Protein AF-X0Z9H0-F1 (afdb_monomer)

Mean predicted aligned error: 7.21 Å

Foldseek 3Di:
DLVCLQPPLVVLCVLQHDLVVLCVLLVNDPPADSSVSSLVLVLLLPLLLVLQQQLLLQLLLLLLCLQQVCVLVVVLVVVVPDPDDLVCVVVVSLCVSLVVSLVVSVVVSVVSLVVSCVVCCVVCVNDRPDPPDLLVVLSNVFQSSLSSSLLSLVLLVLSLVDNHSVRSSVVSVCSCVVSVVVSVCSVSHVSCSTNVNSVVNSVVSNVVSVVSVVCCVPPPVSSVSRPPD

Nearest PDB structures (foldseek):
  6xjh-assembly1_A  TM=4.529E-01  e=1.555E+00  Staphylococcus aureus
  7jh5-assembly2_B  TM=2.279E-01  e=2.668E+00  synthetic construct
  7xgg-assembly2_D  TM=2.513E-01  e=5.993E+00  synthetic construct

pLDDT: mean 82.91, std 11.35, range [40.56, 96.62]

Radius of gyration: 20.91 Å; Cα contacts (8 Å, |Δi|>4): 242; chains: 1; bounding box: 58×29×58 Å

Structure (mmCIF, N/CA/C/O backbone):
data_AF-X0Z9H0-F1
#
_entry.id   AF-X0Z9H0-F1
#
loop_
_atom_site.group_PDB
_atom_site.id
_atom_site.type_symbol
_atom_site.label_atom_id
_atom_site.label_alt_id
_atom_site.label_comp_id
_atom_site.label_asym_id
_atom_site.label_entity_id
_atom_site.label_seq_id
_atom_site.pdbx_PDB_ins_code
_atom_site.Cartn_x
_atom_site.Cartn_y
_atom_site.Cartn_z
_atom_site.occupancy
_atom_site.B_iso_or_equiv
_atom_site.auth_seq_id
_atom_site.auth_comp_id
_atom_site.auth_asym_id
_atom_site.auth_atom_id
_atom_site.pdbx_PDB_model_num
ATOM 1 N N . MET A 1 1 ? 19.466 8.296 -9.137 1.00 63.66 1 MET A N 1
ATOM 2 C CA . MET A 1 1 ? 18.723 7.207 -9.801 1.00 63.66 1 MET A CA 1
ATOM 3 C C . MET A 1 1 ? 18.187 7.632 -11.167 1.00 63.66 1 MET A C 1
ATOM 5 O O . MET A 1 1 ? 18.649 7.091 -12.154 1.00 63.66 1 MET A O 1
ATOM 9 N N . VAL A 1 2 ? 17.318 8.647 -11.276 1.00 63.34 2 VAL A N 1
ATOM 10 C CA . VAL A 1 2 ? 16.884 9.149 -12.604 1.00 63.34 2 VAL A CA 1
ATOM 11 C C . VAL A 1 2 ? 18.036 9.814 -13.373 1.00 63.34 2 VAL A C 1
ATOM 13 O O . VAL A 1 2 ? 18.219 9.551 -14.552 1.00 63.34 2 VAL A O 1
ATOM 16 N N . TYR A 1 3 ? 18.884 10.596 -12.695 1.00 67.75 3 TYR A N 1
ATOM 17 C CA . TYR A 1 3 ? 20.081 11.192 -13.307 1.00 67.75 3 TYR A CA 1
ATOM 18 C C . TYR A 1 3 ? 21.059 10.138 -13.862 1.00 67.75 3 TYR A C 1
ATOM 20 O O . TYR A 1 3 ? 21.500 10.241 -15.000 1.00 67.75 3 TYR A O 1
ATOM 28 N N . SER A 1 4 ? 21.338 9.084 -13.086 1.00 65.94 4 SER A N 1
ATOM 29 C CA . SER A 1 4 ? 22.192 7.966 -13.511 1.00 65.94 4 SER A CA 1
ATOM 30 C C . SER A 1 4 ? 21.566 7.154 -14.648 1.00 65.94 4 SER A C 1
ATOM 32 O O . SER A 1 4 ? 22.276 6.740 -15.552 1.00 65.94 4 SER A O 1
ATOM 34 N N . ALA A 1 5 ? 20.239 6.984 -14.650 1.00 69.88 5 ALA A N 1
ATOM 35 C CA . ALA A 1 5 ? 19.514 6.327 -15.737 1.00 69.88 5 ALA A CA 1
ATOM 36 C C . ALA A 1 5 ? 19.579 7.105 -17.066 1.00 69.88 5 ALA A C 1
ATOM 38 O O . ALA A 1 5 ? 19.467 6.503 -18.129 1.00 69.88 5 ALA A O 1
ATOM 39 N N . ILE A 1 6 ? 19.752 8.430 -17.014 1.00 69.88 6 ILE A N 1
ATOM 40 C CA . ILE A 1 6 ? 19.857 9.283 -18.204 1.00 69.88 6 ILE A CA 1
ATOM 41 C C . ILE A 1 6 ? 21.304 9.364 -18.709 1.00 69.88 6 ILE A C 1
ATOM 43 O O . ILE A 1 6 ? 21.517 9.301 -19.917 1.00 69.88 6 ILE A O 1
ATOM 47 N N . TYR A 1 7 ? 22.279 9.517 -17.806 1.00 74.38 7 TYR A N 1
ATOM 48 C CA . TYR A 1 7 ? 23.678 9.757 -18.174 1.00 74.38 7 TYR A CA 1
ATOM 49 C C . TYR A 1 7 ? 24.429 8.461 -18.531 1.00 74.38 7 TYR A C 1
ATOM 51 O O . TYR A 1 7 ? 25.069 8.417 -19.576 1.00 74.38 7 TYR A O 1
ATOM 59 N N . ASP A 1 8 ? 24.257 7.389 -17.743 1.00 82.62 8 ASP A N 1
ATOM 60 C CA . ASP A 1 8 ? 24.909 6.082 -17.949 1.00 82.62 8 ASP A CA 1
ATOM 61 C C . ASP A 1 8 ? 23.889 4.924 -17.870 1.00 82.62 8 ASP A C 1
ATOM 63 O O . ASP A 1 8 ? 23.878 4.123 -16.928 1.00 82.62 8 ASP A O 1
ATOM 67 N N . PRO A 1 9 ? 22.993 4.793 -18.866 1.00 79.12 9 PRO A N 1
ATOM 68 C CA . PRO A 1 9 ? 21.867 3.862 -18.803 1.00 79.12 9 PRO A CA 1
ATOM 69 C C . PRO A 1 9 ? 22.274 2.389 -18.737 1.00 79.12 9 PRO A C 1
ATOM 71 O O . PRO A 1 9 ? 21.608 1.599 -18.074 1.00 79.12 9 PRO A O 1
ATOM 74 N N . ASN A 1 10 ? 23.359 1.997 -19.410 1.00 83.12 10 ASN A N 1
ATOM 75 C CA . ASN A 1 10 ? 23.805 0.603 -19.410 1.00 83.12 10 ASN A CA 1
ATOM 76 C C . ASN A 1 10 ? 24.403 0.201 -18.054 1.00 83.12 10 ASN A C 1
ATOM 78 O O . ASN A 1 10 ? 24.130 -0.899 -17.582 1.00 83.12 10 ASN A O 1
ATOM 82 N N . GLU A 1 11 ? 25.163 1.092 -17.411 1.00 83.56 11 GLU A N 1
ATOM 83 C CA . GLU A 1 11 ? 25.704 0.860 -16.066 1.00 83.56 11 GLU A CA 1
ATOM 84 C C . GLU A 1 11 ? 24.579 0.836 -15.025 1.00 83.56 11 GLU A C 1
ATOM 86 O O . GLU A 1 11 ? 24.542 -0.036 -14.156 1.00 83.56 11 GLU A O 1
ATOM 91 N N . PHE A 1 12 ? 23.593 1.727 -15.172 1.00 83.38 12 PHE A N 1
ATOM 92 C CA . PHE A 1 12 ? 22.395 1.716 -14.342 1.00 83.38 12 PHE A CA 1
ATOM 93 C C . PHE A 1 12 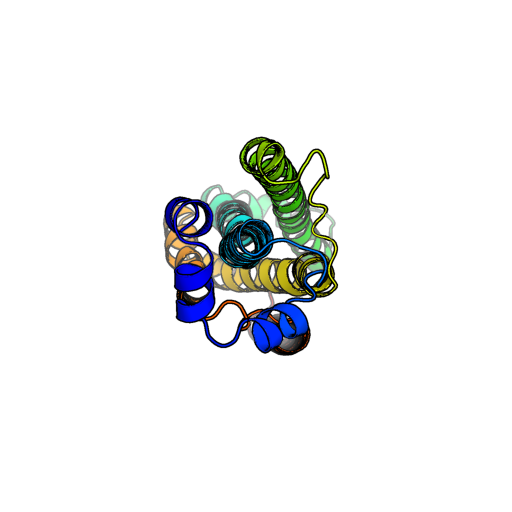? 21.631 0.392 -14.445 1.00 83.38 12 PHE A C 1
ATOM 95 O O . PHE A 1 12 ? 21.298 -0.194 -13.419 1.00 83.38 12 PHE A O 1
ATOM 102 N N . ILE A 1 13 ? 21.371 -0.108 -15.657 1.00 82.00 13 ILE A N 1
ATOM 103 C CA . ILE A 1 13 ? 20.681 -1.394 -15.851 1.00 82.00 13 ILE A CA 1
ATOM 104 C C . ILE A 1 13 ? 21.513 -2.544 -15.269 1.00 82.00 13 ILE A C 1
ATOM 106 O O . ILE A 1 13 ? 20.974 -3.355 -14.520 1.00 82.00 13 ILE A O 1
ATOM 110 N N . ALA A 1 14 ? 22.823 -2.567 -15.538 1.00 84.00 14 ALA A N 1
ATOM 111 C CA . ALA A 1 14 ? 23.731 -3.597 -15.033 1.00 84.00 14 ALA A CA 1
ATOM 112 C C . ALA A 1 14 ? 23.774 -3.660 -13.497 1.00 84.00 14 ALA A C 1
ATOM 114 O O . ALA A 1 14 ? 24.002 -4.729 -12.936 1.00 84.00 14 ALA A O 1
ATOM 115 N N . SER A 1 15 ? 23.504 -2.546 -12.806 1.00 84.81 15 SER A N 1
ATOM 116 C CA . SER A 1 15 ? 23.427 -2.524 -11.339 1.00 84.81 15 SER A CA 1
ATOM 117 C C . SER A 1 15 ? 22.273 -3.359 -10.763 1.00 84.81 15 SER A C 1
ATOM 119 O O . SER A 1 15 ? 22.337 -3.752 -9.599 1.00 84.81 15 SER A O 1
ATOM 121 N N . PHE A 1 16 ? 21.248 -3.667 -11.567 1.00 82.19 16 PHE A N 1
ATOM 122 C CA . PHE A 1 16 ? 20.093 -4.477 -11.162 1.00 82.19 16 PHE A CA 1
ATOM 123 C C . PHE A 1 16 ? 20.125 -5.913 -11.689 1.00 82.19 16 PHE A C 1
ATOM 125 O O . PHE A 1 16 ? 19.335 -6.732 -11.226 1.00 82.19 16 PHE A O 1
ATOM 132 N N . GLY A 1 17 ? 21.010 -6.227 -12.636 1.00 83.44 17 GLY A N 1
ATOM 133 C CA . GLY A 1 17 ? 21.119 -7.553 -13.238 1.00 83.44 17 GLY A CA 1
ATOM 134 C C . GLY A 1 17 ? 21.193 -7.511 -14.760 1.00 83.44 17 GLY A C 1
ATOM 135 O O . GLY A 1 17 ? 21.595 -6.509 -15.355 1.00 83.44 17 GLY A O 1
ATOM 136 N N . ASP A 1 18 ? 20.823 -8.627 -15.387 1.00 84.88 18 ASP A N 1
ATOM 137 C CA . ASP A 1 18 ? 20.853 -8.747 -16.840 1.00 84.88 18 ASP A CA 1
ATOM 138 C C . ASP A 1 18 ? 19.706 -7.971 -17.504 1.00 84.88 18 ASP A C 1
ATOM 140 O O . ASP A 1 18 ? 18.554 -7.987 -17.057 1.00 84.88 18 ASP A O 1
ATOM 144 N N . LYS A 1 19 ? 20.020 -7.288 -18.608 1.00 81.69 19 LYS A N 1
ATOM 145 C CA . LYS A 1 19 ? 19.074 -6.413 -19.310 1.00 81.69 19 LYS A CA 1
ATOM 146 C C . LYS A 1 19 ? 17.884 -7.204 -19.846 1.00 81.69 19 LYS A C 1
ATOM 148 O O . LYS A 1 19 ? 16.751 -6.743 -19.712 1.00 81.69 19 LYS A O 1
ATOM 153 N N . ASP A 1 20 ? 18.124 -8.369 -20.440 1.00 81.12 20 ASP A N 1
ATOM 154 C CA . ASP A 1 20 ? 17.067 -9.163 -21.070 1.00 81.12 20 ASP A CA 1
ATOM 155 C C . ASP A 1 20 ? 16.122 -9.776 -20.026 1.00 81.12 20 ASP A C 1
ATOM 157 O O . ASP A 1 20 ? 14.898 -9.792 -20.213 1.00 81.12 20 ASP A O 1
ATOM 161 N N . GLU A 1 21 ? 16.664 -10.187 -18.877 1.00 82.50 21 GLU A N 1
ATOM 162 C CA . GLU A 1 21 ? 15.875 -10.646 -17.732 1.00 82.50 21 GLU A CA 1
ATOM 163 C C . GLU A 1 21 ? 14.989 -9.521 -17.172 1.00 82.50 21 GLU A C 1
ATOM 165 O O . GLU A 1 21 ? 13.782 -9.709 -16.993 1.00 82.50 21 GLU A O 1
ATOM 170 N N . LEU A 1 22 ? 15.535 -8.319 -16.974 1.00 81.56 22 LEU A N 1
ATOM 171 C CA . LEU A 1 22 ? 14.780 -7.161 -16.477 1.00 81.56 22 LEU A CA 1
ATOM 172 C C . LEU A 1 22 ? 13.691 -6.711 -17.454 1.00 81.56 22 LEU A C 1
ATOM 174 O O . LEU A 1 22 ? 12.568 -6.425 -17.043 1.00 81.56 22 LEU A O 1
ATOM 178 N N . VAL A 1 23 ? 13.992 -6.684 -18.752 1.00 82.06 23 VAL A N 1
ATOM 179 C CA . VAL A 1 23 ? 13.022 -6.314 -19.793 1.00 82.06 23 VAL A CA 1
ATOM 180 C C . VAL A 1 23 ? 11.869 -7.318 -19.848 1.00 82.06 23 VAL A C 1
ATOM 182 O O . VAL A 1 23 ? 10.718 -6.911 -19.995 1.00 82.06 23 VAL A O 1
ATOM 185 N N . SER A 1 24 ? 12.152 -8.615 -19.689 1.00 81.38 24 SER A N 1
ATOM 186 C CA . SER A 1 24 ? 11.114 -9.655 -19.681 1.00 81.38 24 SER A CA 1
ATOM 187 C C . SER A 1 24 ? 10.265 -9.658 -18.405 1.00 81.38 24 SER A C 1
ATOM 189 O O . SER A 1 24 ? 9.044 -9.754 -18.483 1.00 81.38 24 SER A O 1
ATOM 191 N N . SER A 1 25 ? 10.890 -9.519 -17.234 1.00 78.31 25 SER A N 1
ATOM 192 C CA . SER A 1 25 ? 10.214 -9.585 -15.932 1.00 78.31 25 SER A CA 1
ATOM 193 C C . SER A 1 25 ? 9.387 -8.341 -15.615 1.00 78.31 25 SER A C 1
ATOM 195 O O . SER A 1 25 ? 8.345 -8.442 -14.969 1.00 78.31 25 SER A O 1
ATOM 197 N N . LEU A 1 26 ? 9.827 -7.173 -16.087 1.00 78.94 26 LEU A N 1
ATOM 198 C CA . LEU A 1 26 ? 9.127 -5.904 -15.909 1.00 78.94 26 LEU A CA 1
ATOM 199 C C . LEU A 1 26 ? 8.1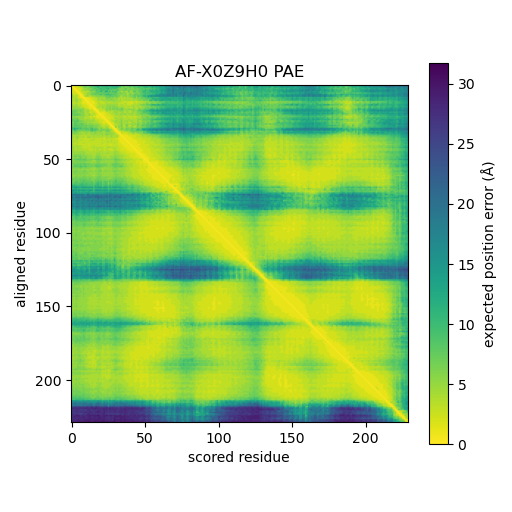99 -5.568 -17.081 1.00 78.94 26 LEU A C 1
ATOM 201 O O . LEU A 1 26 ? 7.699 -4.447 -17.117 1.00 78.94 26 LEU 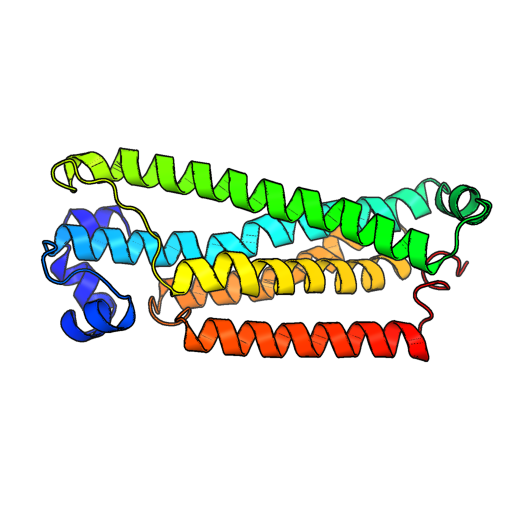A O 1
ATOM 205 N N . ASP A 1 27 ? 7.970 -6.488 -18.023 1.00 77.50 27 ASP A N 1
ATOM 206 C CA . ASP A 1 27 ? 7.084 -6.289 -19.182 1.00 77.50 27 ASP A CA 1
ATOM 207 C C . ASP A 1 27 ? 7.411 -4.993 -19.959 1.00 77.50 27 ASP A C 1
ATOM 209 O O . ASP A 1 27 ? 6.551 -4.159 -20.251 1.00 77.50 27 ASP A O 1
ATOM 213 N N . ILE A 1 28 ? 8.705 -4.762 -20.214 1.00 78.12 28 ILE A N 1
ATOM 214 C CA . ILE A 1 28 ? 9.187 -3.572 -20.927 1.00 78.12 28 ILE A CA 1
ATOM 215 C C . ILE A 1 28 ? 9.255 -3.894 -22.429 1.00 78.12 28 ILE A C 1
ATOM 217 O O . ILE A 1 28 ? 9.818 -4.921 -22.816 1.00 78.12 28 ILE A O 1
ATOM 221 N N . PRO A 1 29 ? 8.743 -3.024 -23.320 1.00 74.56 29 PRO A N 1
ATOM 222 C CA . PRO A 1 29 ? 8.879 -3.224 -24.758 1.00 74.56 29 PRO A CA 1
ATOM 223 C C . PRO A 1 29 ? 10.349 -3.318 -25.195 1.00 74.56 29 PRO A C 1
ATOM 225 O O . PRO A 1 29 ? 11.141 -2.401 -24.979 1.00 74.56 29 PRO A O 1
ATOM 228 N N . ARG A 1 30 ? 10.707 -4.411 -25.882 1.00 71.69 30 ARG A N 1
ATOM 229 C CA . ARG A 1 30 ? 12.084 -4.679 -26.353 1.00 71.69 30 ARG A CA 1
ATOM 230 C C . ARG A 1 30 ? 12.610 -3.662 -27.369 1.00 71.69 30 ARG A C 1
ATOM 232 O O . ARG A 1 30 ? 13.814 -3.560 -27.562 1.00 71.69 30 ARG A O 1
ATOM 239 N N . ASN A 1 31 ? 11.714 -2.905 -28.000 1.00 74.19 31 ASN A N 1
ATOM 240 C CA . ASN A 1 31 ? 12.059 -1.895 -29.000 1.00 74.19 31 ASN A CA 1
ATOM 241 C C . ASN A 1 31 ? 12.612 -0.598 -28.382 1.00 74.19 31 ASN A C 1
ATOM 243 O O . ASN A 1 31 ? 12.956 0.326 -29.114 1.00 74.19 31 ASN A O 1
ATOM 247 N N . TYR A 1 32 ? 12.666 -0.492 -27.051 1.00 75.25 32 TYR A N 1
ATOM 248 C CA . TYR A 1 32 ? 13.148 0.703 -26.368 1.00 75.25 32 TYR A CA 1
ATOM 249 C C . TYR A 1 32 ? 14.677 0.784 -26.349 1.00 75.25 32 TYR A C 1
ATOM 251 O O . TYR A 1 32 ? 15.382 -0.200 -26.119 1.00 75.25 32 TYR A O 1
ATOM 259 N N . ASN A 1 33 ? 15.197 1.999 -26.543 1.00 79.69 33 ASN A N 1
ATOM 260 C CA . ASN A 1 33 ? 16.615 2.292 -26.353 1.00 79.69 33 ASN A CA 1
ATOM 261 C C . ASN A 1 33 ? 17.018 2.056 -24.880 1.00 79.69 33 ASN A C 1
ATOM 263 O O . ASN A 1 33 ? 16.185 2.149 -23.977 1.00 79.69 33 ASN A O 1
ATOM 267 N N . SER A 1 34 ? 18.296 1.786 -24.602 1.00 79.31 34 SER A N 1
ATOM 268 C CA . SER A 1 34 ? 18.796 1.555 -23.238 1.00 79.31 34 SER A CA 1
ATOM 269 C C . SER A 1 34 ? 18.447 2.696 -22.274 1.00 79.31 34 SER A C 1
ATOM 271 O O . SER A 1 34 ? 18.070 2.424 -21.138 1.00 79.31 34 SER A O 1
ATOM 273 N N . THR A 1 35 ? 18.489 3.957 -22.718 1.00 78.56 35 THR A N 1
ATOM 274 C CA . THR A 1 35 ? 18.067 5.115 -21.905 1.00 78.56 35 THR A CA 1
ATOM 275 C C . THR A 1 35 ? 16.602 5.028 -21.496 1.00 78.56 35 THR A C 1
ATOM 277 O O . THR A 1 35 ? 16.254 5.281 -20.346 1.00 78.56 35 THR A O 1
ATOM 280 N N . LEU A 1 36 ? 15.736 4.606 -22.414 1.00 78.25 36 LEU A N 1
ATOM 281 C CA . LEU A 1 36 ? 14.312 4.451 -22.148 1.00 78.25 36 LEU A CA 1
ATOM 282 C C . LEU A 1 36 ? 14.025 3.310 -21.187 1.00 78.25 36 LEU A C 1
ATOM 284 O O . LEU A 1 36 ? 13.233 3.475 -20.264 1.00 78.25 36 LEU A O 1
ATOM 288 N N . ILE A 1 37 ? 14.711 2.183 -21.357 1.00 81.38 37 ILE A N 1
ATOM 289 C CA . ILE A 1 37 ? 14.612 1.049 -20.437 1.00 81.38 37 ILE A CA 1
ATOM 290 C C . ILE A 1 37 ? 15.038 1.481 -19.028 1.00 81.38 37 ILE A C 1
ATOM 292 O O . ILE A 1 37 ? 14.311 1.235 -18.070 1.00 81.38 37 ILE A O 1
ATOM 296 N N . ALA A 1 38 ? 16.158 2.195 -18.898 1.00 82.56 38 ALA A N 1
ATOM 297 C CA . ALA A 1 38 ? 16.643 2.701 -17.616 1.00 82.56 38 ALA A CA 1
ATOM 298 C C . ALA A 1 38 ? 15.646 3.671 -16.949 1.00 82.56 38 ALA A C 1
ATOM 300 O O . ALA A 1 38 ? 15.374 3.555 -15.752 1.00 82.56 38 ALA A O 1
ATOM 301 N N . VAL A 1 39 ? 15.052 4.592 -17.717 1.00 81.00 39 VAL A N 1
ATOM 302 C CA . VAL A 1 39 ? 14.030 5.531 -17.219 1.00 81.00 39 VAL A CA 1
ATOM 303 C C . VAL A 1 39 ? 12.754 4.801 -16.794 1.00 81.00 39 VAL A C 1
ATOM 305 O O . VAL A 1 39 ? 12.215 5.113 -15.734 1.00 81.00 39 VAL A O 1
ATOM 308 N N . VAL A 1 40 ? 12.292 3.807 -17.561 1.00 81.62 40 VAL A N 1
ATOM 309 C CA . VAL A 1 40 ? 11.129 2.973 -17.203 1.00 81.62 40 VAL A CA 1
ATOM 310 C C . VAL A 1 40 ? 11.397 2.212 -15.907 1.00 81.62 40 VAL A C 1
ATOM 312 O O . VAL A 1 40 ? 10.554 2.235 -15.015 1.00 81.62 40 VAL A O 1
ATOM 315 N N . ILE A 1 41 ? 12.564 1.576 -15.768 1.00 84.81 41 ILE A N 1
ATOM 316 C CA . ILE A 1 41 ? 12.943 0.846 -14.547 1.00 84.81 41 ILE A CA 1
ATOM 317 C C . ILE A 1 41 ? 12.948 1.794 -13.349 1.00 84.81 41 ILE A C 1
ATOM 319 O O . ILE A 1 41 ? 12.312 1.501 -12.339 1.00 84.81 41 ILE A O 1
ATOM 323 N N . ALA A 1 42 ? 13.594 2.958 -13.469 1.00 83.88 42 ALA A N 1
ATOM 324 C CA . ALA A 1 42 ? 13.601 3.957 -12.406 1.00 83.88 42 ALA A CA 1
ATOM 325 C C . ALA A 1 42 ? 12.172 4.403 -12.050 1.00 83.88 42 ALA A C 1
ATOM 327 O O . ALA A 1 42 ? 11.809 4.423 -10.877 1.00 83.88 42 ALA A O 1
ATOM 328 N N . ALA A 1 43 ? 11.337 4.702 -13.048 1.00 81.62 43 ALA A N 1
ATOM 329 C CA . ALA A 1 43 ? 9.944 5.080 -12.837 1.00 81.62 43 ALA A CA 1
ATOM 330 C C . ALA A 1 43 ? 9.160 3.979 -12.109 1.00 81.62 43 ALA A C 1
ATOM 332 O O . ALA A 1 43 ? 8.470 4.276 -11.140 1.00 81.62 43 ALA A O 1
ATOM 333 N N . LYS A 1 44 ? 9.301 2.709 -12.505 1.00 84.88 44 LYS A N 1
ATOM 334 C CA . LYS A 1 44 ? 8.630 1.585 -11.835 1.00 84.88 44 LYS A CA 1
ATOM 335 C C . LYS A 1 44 ? 9.077 1.446 -10.380 1.00 84.88 44 LYS A C 1
ATOM 337 O O . LYS A 1 44 ? 8.221 1.413 -9.501 1.00 84.88 44 LYS A O 1
ATOM 342 N N . VAL A 1 45 ? 10.384 1.479 -10.120 1.00 86.81 45 VAL A N 1
ATOM 343 C CA . VAL A 1 45 ? 10.961 1.400 -8.765 1.00 86.81 45 VAL A CA 1
ATOM 344 C C . VAL A 1 45 ? 10.408 2.482 -7.831 1.00 86.81 45 VAL A C 1
ATOM 346 O O . VAL A 1 45 ? 10.188 2.213 -6.652 1.00 86.81 45 VAL A O 1
ATOM 349 N N . PHE A 1 46 ? 10.157 3.696 -8.332 1.00 83.25 46 PHE A N 1
ATOM 350 C CA . PHE A 1 46 ? 9.585 4.770 -7.516 1.00 83.25 46 PHE A CA 1
ATOM 351 C C . PHE A 1 46 ? 8.060 4.736 -7.462 1.00 83.25 46 PHE A C 1
ATOM 353 O O . PHE A 1 46 ? 7.496 4.813 -6.381 1.00 83.25 46 PHE A O 1
ATOM 360 N N . ILE A 1 47 ? 7.354 4.621 -8.584 1.00 84.56 47 ILE A N 1
ATOM 361 C CA . ILE A 1 47 ? 5.895 4.794 -8.579 1.00 84.56 47 ILE A CA 1
ATOM 362 C C . ILE A 1 47 ? 5.194 3.640 -7.847 1.00 84.56 47 ILE A C 1
ATOM 364 O O . ILE A 1 47 ? 4.299 3.891 -7.038 1.00 84.56 47 ILE A O 1
ATOM 368 N N . LEU A 1 48 ? 5.593 2.387 -8.103 1.00 87.19 48 LEU A N 1
ATOM 369 C CA . LEU A 1 48 ? 4.916 1.198 -7.564 1.00 87.19 48 LEU A CA 1
ATOM 370 C C . LEU A 1 48 ? 4.798 1.203 -6.034 1.00 87.19 48 LEU A C 1
ATOM 372 O O . LEU A 1 48 ? 3.686 1.064 -5.528 1.00 87.19 48 LEU A O 1
ATOM 376 N N . PRO A 1 49 ? 5.877 1.381 -5.255 1.00 87.31 49 PRO A N 1
ATOM 377 C CA . PRO A 1 49 ? 5.752 1.353 -3.803 1.00 87.31 49 PRO A CA 1
ATOM 378 C C . PRO A 1 49 ? 5.121 2.638 -3.228 1.00 87.31 49 PRO A C 1
ATOM 380 O O . PRO A 1 49 ? 4.520 2.595 -2.151 1.00 87.31 49 PRO A O 1
ATOM 383 N N . TYR A 1 50 ? 5.163 3.769 -3.944 1.00 84.94 50 TYR A N 1
ATOM 384 C CA . TYR A 1 50 ? 4.478 5.000 -3.520 1.00 84.94 50 TYR A CA 1
ATOM 385 C C . TYR A 1 50 ? 2.947 4.870 -3.537 1.00 84.94 50 TYR A C 1
ATOM 387 O O . TYR A 1 50 ? 2.272 5.494 -2.714 1.00 84.94 50 TYR A O 1
ATOM 395 N N . PHE A 1 51 ? 2.391 3.996 -4.384 1.00 82.69 51 PHE A N 1
ATOM 396 C CA . PHE A 1 51 ? 0.968 3.635 -4.344 1.00 82.69 51 PHE A CA 1
ATOM 397 C C . PHE A 1 51 ? 0.520 2.984 -3.040 1.00 82.69 51 PHE A C 1
ATOM 399 O O . PHE A 1 51 ? -0.667 3.018 -2.719 1.00 82.69 51 PHE A O 1
ATOM 406 N N . LEU A 1 52 ? 1.444 2.380 -2.296 1.00 87.06 52 LEU A N 1
ATOM 407 C CA . LEU A 1 52 ? 1.163 1.828 -0.977 1.00 87.06 52 LEU A CA 1
ATOM 408 C C . LEU A 1 52 ? 1.327 2.900 0.096 1.00 87.06 52 LEU A C 1
ATOM 410 O O . LEU A 1 52 ? 0.557 2.939 1.049 1.00 87.06 52 LEU A O 1
ATOM 414 N N . PHE A 1 53 ? 2.288 3.805 -0.068 1.00 90.56 53 PHE A N 1
ATOM 415 C CA . PHE A 1 53 ? 2.601 4.848 0.906 1.00 90.56 53 PHE A CA 1
ATOM 416 C C . PHE A 1 53 ? 1.477 5.876 1.073 1.00 90.56 53 PHE A C 1
ATOM 418 O O . PHE A 1 53 ? 0.999 6.097 2.189 1.00 90.56 53 PHE A O 1
ATOM 425 N N . THR A 1 54 ? 1.011 6.459 -0.031 1.00 89.25 54 THR A N 1
ATOM 426 C CA . THR A 1 54 ? 0.018 7.545 -0.030 1.00 89.25 54 THR A CA 1
ATOM 427 C C . THR A 1 54 ? -1.302 7.169 0.659 1.00 89.25 54 THR A C 1
ATOM 429 O O . THR A 1 54 ? -1.659 7.820 1.646 1.00 89.25 54 THR A O 1
ATOM 432 N N . PRO A 1 55 ? -2.035 6.120 0.231 1.00 88.56 55 PRO A N 1
ATOM 433 C CA . PRO A 1 55 ? -3.308 5.771 0.861 1.00 88.56 55 PRO A CA 1
ATOM 434 C C . PRO A 1 55 ? -3.137 5.272 2.299 1.00 88.56 55 PRO A C 1
ATOM 436 O O . PRO A 1 55 ? -4.054 5.409 3.107 1.00 88.56 55 PRO A O 1
ATOM 439 N N . SER A 1 56 ? -1.964 4.750 2.665 1.00 90.38 56 SER A N 1
ATOM 440 C CA . SER A 1 56 ? -1.670 4.332 4.041 1.00 90.38 56 SER A CA 1
ATOM 441 C C . SER A 1 56 ? -1.577 5.510 4.992 1.00 90.38 56 SER A C 1
ATOM 443 O O . SER A 1 56 ? -2.222 5.499 6.037 1.00 90.38 56 SER A O 1
ATOM 445 N N . LEU A 1 57 ? -0.852 6.563 4.607 1.00 92.50 57 LEU A N 1
ATOM 446 C CA . LEU A 1 57 ? -0.822 7.805 5.378 1.00 92.50 57 LEU A CA 1
ATOM 447 C C . LEU A 1 57 ? -2.228 8.364 5.573 1.00 92.50 57 LEU A C 1
ATOM 449 O O . LEU A 1 57 ? -2.644 8.637 6.697 1.00 92.50 57 LEU A O 1
ATOM 453 N N . ILE A 1 58 ? -2.971 8.504 4.476 1.00 93.31 58 ILE A N 1
ATOM 454 C CA . ILE A 1 58 ? -4.291 9.135 4.497 1.00 93.31 58 ILE A CA 1
ATOM 455 C C . ILE A 1 58 ? -5.269 8.307 5.332 1.00 93.31 58 ILE A C 1
ATOM 457 O O . ILE A 1 58 ? -5.957 8.852 6.191 1.00 93.31 58 ILE A O 1
ATOM 461 N N . SER A 1 59 ? -5.303 6.989 5.129 1.00 94.25 59 SER A N 1
ATOM 462 C CA . SER A 1 59 ? -6.197 6.097 5.871 1.00 94.25 59 SER A CA 1
ATOM 463 C C . SER A 1 59 ? -5.909 6.087 7.369 1.00 94.25 59 SER A C 1
ATOM 465 O O . SER A 1 59 ? -6.860 6.126 8.146 1.00 94.25 59 SER A O 1
ATOM 467 N N . VAL A 1 60 ? -4.640 6.111 7.793 1.00 94.19 60 VAL A N 1
ATOM 468 C CA . VAL A 1 60 ? -4.269 6.200 9.215 1.00 94.19 60 VAL A CA 1
ATOM 469 C C . VAL A 1 60 ? -4.741 7.517 9.826 1.00 94.19 60 VAL A C 1
ATOM 471 O O . VAL A 1 60 ? -5.352 7.511 10.894 1.00 94.19 60 VAL A O 1
ATOM 474 N N . ILE A 1 61 ? -4.498 8.645 9.150 1.00 93.88 61 ILE A N 1
ATOM 475 C CA . ILE A 1 61 ? -4.885 9.976 9.641 1.00 93.88 61 ILE A CA 1
ATOM 476 C C . ILE A 1 61 ? -6.409 10.075 9.773 1.00 93.88 61 ILE A C 1
ATOM 478 O O . ILE A 1 61 ? -6.917 10.420 10.840 1.00 93.88 61 ILE A O 1
ATOM 482 N N . LEU A 1 62 ? -7.134 9.738 8.704 1.00 94.25 62 LEU A N 1
ATOM 483 C CA . LEU A 1 62 ? -8.592 9.837 8.656 1.00 94.25 62 LEU A CA 1
ATOM 484 C C . LEU A 1 62 ? -9.269 8.853 9.616 1.00 94.25 62 LEU A C 1
ATOM 486 O O . LEU A 1 62 ? -10.239 9.212 10.282 1.00 94.25 62 LEU A O 1
ATOM 490 N N . SER A 1 63 ? -8.745 7.630 9.739 1.00 91.19 63 SER A N 1
ATOM 491 C CA . SER A 1 63 ? -9.269 6.652 10.699 1.00 91.19 63 SER A CA 1
ATOM 492 C C . SER A 1 63 ? -9.023 7.117 12.132 1.00 91.19 63 SER A C 1
ATOM 494 O O . SER A 1 63 ? -9.938 7.099 12.951 1.00 91.19 63 SER A O 1
ATOM 496 N N . ALA A 1 64 ? -7.815 7.582 12.458 1.00 91.69 64 ALA A N 1
ATOM 497 C CA . ALA A 1 64 ? -7.530 8.070 13.803 1.00 91.69 64 ALA A CA 1
ATOM 498 C C . ALA A 1 64 ? -8.459 9.236 14.191 1.00 91.69 64 ALA A C 1
ATOM 500 O O . ALA A 1 64 ? -8.955 9.258 15.318 1.00 91.69 64 ALA A O 1
ATOM 501 N N . ASP A 1 65 ? -8.747 10.171 13.278 1.00 91.25 65 ASP A N 1
ATOM 502 C CA . ASP A 1 65 ? -9.646 11.305 13.556 1.00 91.25 65 ASP A CA 1
ATOM 503 C C . ASP A 1 65 ? -11.098 10.842 13.722 1.00 91.25 65 ASP A C 1
ATOM 505 O O . ASP A 1 65 ? -11.740 11.159 14.725 1.00 91.25 65 ASP A O 1
ATOM 509 N N . SER A 1 66 ? -11.591 9.996 12.812 1.00 88.44 66 SER A N 1
ATOM 510 C CA . SER A 1 66 ? -12.976 9.509 12.856 1.00 88.44 66 SER A CA 1
ATOM 511 C C . SER A 1 66 ? -13.276 8.607 14.062 1.00 88.44 66 SER A C 1
ATOM 513 O O . SER A 1 66 ? -14.410 8.573 14.544 1.00 88.44 66 SER A O 1
ATOM 515 N N . PHE A 1 67 ? -12.289 7.871 14.584 1.00 86.12 67 PHE A N 1
ATOM 516 C CA . PHE A 1 67 ? -12.490 6.987 15.739 1.00 86.12 67 PHE A CA 1
ATOM 517 C C . PHE A 1 67 ? -12.014 7.619 17.051 1.00 86.12 67 PHE A C 1
ATOM 519 O O . PHE A 1 67 ? -12.813 7.803 17.969 1.00 86.12 67 PHE A O 1
ATOM 526 N N . ALA A 1 68 ? -10.731 7.968 17.168 1.00 85.50 68 ALA A N 1
ATOM 527 C CA . ALA A 1 68 ? -10.189 8.529 18.407 1.00 85.50 68 ALA A CA 1
ATOM 528 C C . ALA A 1 68 ? -10.527 10.018 18.580 1.00 85.50 68 ALA A C 1
ATOM 530 O O . ALA A 1 68 ? -10.787 10.449 19.703 1.00 85.50 68 ALA A O 1
ATOM 531 N N . GLY A 1 69 ? -10.565 10.799 17.496 1.00 84.69 69 GLY A N 1
ATOM 532 C CA . GLY A 1 69 ? -10.942 12.216 17.545 1.00 84.69 69 GLY A CA 1
ATOM 533 C C . GLY A 1 69 ? -12.409 12.421 17.928 1.00 84.69 69 GLY A C 1
ATOM 534 O O . GLY A 1 69 ? -12.713 13.223 18.810 1.00 84.69 69 GLY A O 1
ATOM 535 N N . GLU A 1 70 ? -13.327 11.647 17.348 1.00 84.44 70 GLU A N 1
ATOM 536 C CA . GLU A 1 70 ? -14.741 11.672 17.752 1.00 84.44 70 GLU A CA 1
ATOM 537 C C . GLU A 1 70 ? -14.966 11.177 19.190 1.00 84.44 70 GLU A C 1
ATOM 539 O O . GLU A 1 70 ? -15.837 11.695 19.895 1.00 84.44 70 GLU A O 1
ATOM 544 N N . LYS A 1 71 ? -14.164 10.206 19.657 1.00 81.88 71 LYS A N 1
ATOM 545 C CA . LYS A 1 71 ? -14.166 9.772 21.064 1.00 81.88 71 LYS A CA 1
ATOM 546 C C . LYS A 1 71 ? -13.776 10.922 21.991 1.00 81.88 71 LYS A C 1
ATOM 548 O O . LYS A 1 71 ? -14.477 11.199 22.959 1.00 81.88 71 LYS A O 1
ATOM 553 N N . GLU A 1 72 ? -12.689 11.619 21.671 1.00 83.44 72 GLU A N 1
ATOM 554 C CA . GLU A 1 72 ? -12.187 12.768 22.435 1.00 83.44 72 GLU A CA 1
ATOM 555 C C . GLU A 1 72 ? -13.205 13.921 22.478 1.00 83.44 72 GLU A C 1
ATOM 557 O O . GLU A 1 72 ? -13.375 14.566 23.512 1.00 83.44 72 GLU A O 1
ATOM 562 N N . ARG A 1 73 ? -13.956 14.126 21.388 1.00 85.81 73 ARG A N 1
ATOM 563 C CA . ARG A 1 73 ? -15.032 15.130 21.288 1.00 85.81 73 ARG A CA 1
ATOM 564 C C . ARG A 1 73 ? -16.373 14.676 21.885 1.00 85.81 73 ARG A C 1
ATOM 566 O O . ARG A 1 73 ? -17.328 15.446 21.844 1.00 85.81 73 ARG A O 1
ATOM 573 N N . LYS A 1 74 ? -16.465 13.452 22.424 1.00 80.06 74 LYS A N 1
ATOM 574 C CA . LYS A 1 74 ? -17.695 12.825 22.961 1.00 80.06 74 LYS A CA 1
ATOM 575 C C . LYS A 1 74 ? -18.868 12.764 21.973 1.00 80.06 74 LYS A C 1
ATOM 577 O O . LYS A 1 74 ? -20.019 12.603 22.369 1.00 80.06 74 LYS A O 1
ATOM 582 N N . THR A 1 75 ? -18.603 12.849 20.672 1.00 78.88 75 THR A N 1
ATOM 583 C CA . THR A 1 75 ? -19.661 12.807 19.650 1.00 78.88 75 THR A CA 1
ATOM 584 C C . THR A 1 75 ? -20.142 11.385 19.379 1.00 78.88 75 THR A C 1
ATOM 586 O O . THR A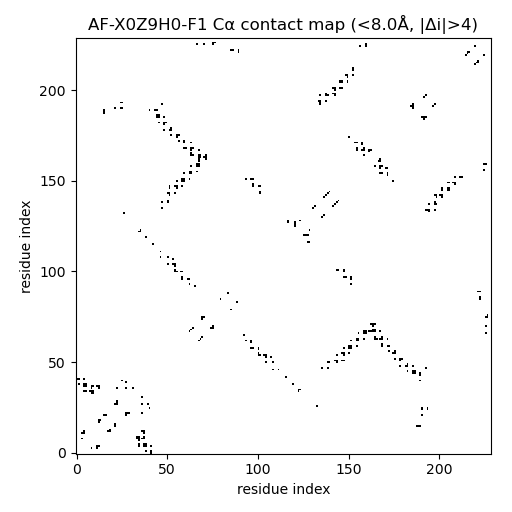 1 75 ? -21.264 11.196 18.915 1.00 78.88 75 THR A O 1
ATOM 589 N N . MET A 1 76 ? -19.340 10.371 19.720 1.00 70.06 76 MET A N 1
ATOM 590 C CA . MET A 1 76 ? -19.715 8.966 19.524 1.00 70.06 76 MET A CA 1
ATOM 591 C C . MET A 1 76 ? -20.894 8.521 20.401 1.00 70.06 76 MET A C 1
ATOM 593 O O . MET A 1 76 ? -21.658 7.655 19.983 1.00 70.06 76 MET A O 1
ATOM 597 N N . GLU A 1 77 ? -21.087 9.138 21.571 1.00 70.38 77 GLU A N 1
ATOM 598 C CA . GLU A 1 77 ? -22.248 8.880 22.437 1.00 70.38 77 GLU A CA 1
ATOM 599 C C . GLU A 1 77 ? -23.543 9.356 21.774 1.00 70.38 77 GLU A C 1
ATOM 601 O O . GLU A 1 77 ? -24.534 8.632 21.750 1.00 70.38 77 GLU A O 1
ATOM 606 N N . SER A 1 78 ? -23.512 10.540 21.154 1.00 77.75 78 SER A N 1
ATOM 607 C CA . SER A 1 78 ? -24.644 11.063 20.385 1.00 77.75 78 SER A CA 1
ATOM 608 C C . SER A 1 78 ? -24.935 10.205 19.150 1.00 77.75 78 SER A C 1
ATOM 610 O O . SER A 1 78 ? -26.096 9.928 18.854 1.00 77.75 78 SER A O 1
ATOM 612 N N . LEU A 1 79 ? -23.892 9.710 18.476 1.00 70.06 79 LEU A N 1
ATOM 613 C CA . LEU A 1 79 ? -24.012 8.833 17.307 1.00 70.06 79 LEU A CA 1
ATOM 614 C C . LEU A 1 79 ? -24.651 7.475 17.648 1.00 70.06 79 LEU A C 1
ATOM 616 O O . LEU A 1 79 ? -25.364 6.905 16.829 1.00 70.06 79 LEU A O 1
ATOM 620 N N . ALA A 1 80 ? -24.427 6.966 18.862 1.00 69.75 80 ALA A N 1
ATOM 621 C CA . ALA A 1 80 ? -25.008 5.711 19.338 1.00 69.75 80 ALA A CA 1
ATOM 622 C C . ALA A 1 80 ? -26.507 5.808 19.680 1.00 69.75 80 ALA A C 1
ATOM 624 O O . ALA A 1 80 ? -27.157 4.774 19.828 1.00 69.75 80 ALA A O 1
ATOM 625 N N . LEU A 1 81 ? -27.049 7.025 19.806 1.00 78.88 81 LEU A N 1
ATOM 626 C CA . LEU A 1 81 ? -28.477 7.271 20.042 1.00 78.88 81 LEU A CA 1
ATOM 627 C C . LEU A 1 81 ? -29.297 7.310 18.742 1.00 78.88 81 LEU A C 1
ATOM 629 O O . LEU A 1 81 ? -30.526 7.359 18.796 1.00 78.88 81 LEU A O 1
ATOM 633 N N . LEU A 1 82 ? -28.641 7.301 17.578 1.00 81.81 82 LEU A N 1
ATOM 634 C CA . LEU A 1 82 ? -29.314 7.284 16.282 1.00 81.81 82 LEU A CA 1
ATOM 635 C C . LEU A 1 82 ? -30.020 5.935 16.049 1.00 81.81 82 LEU A C 1
ATOM 637 O O . LEU A 1 82 ? -29.494 4.893 16.444 1.00 81.81 82 LEU A O 1
ATOM 641 N N . PRO A 1 83 ? -31.172 5.917 15.352 1.00 79.38 83 PRO A N 1
ATOM 642 C CA . PRO A 1 83 ? -31.908 4.696 15.023 1.00 79.38 83 P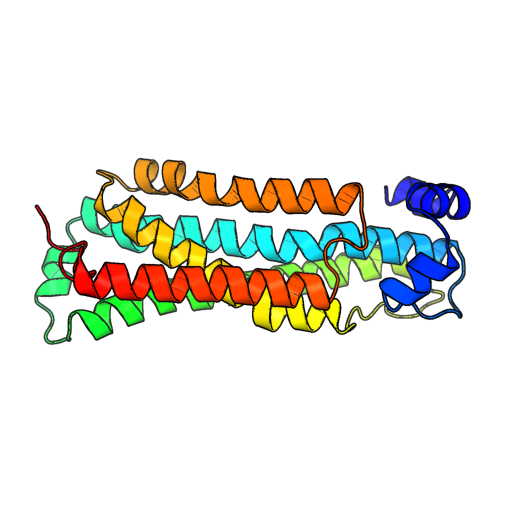RO A CA 1
ATOM 643 C C . PRO A 1 83 ? -31.250 3.931 13.856 1.00 79.38 83 PRO A C 1
ATOM 645 O O . PRO A 1 83 ? -31.906 3.586 12.878 1.00 79.38 83 PRO A O 1
ATOM 648 N N . VAL A 1 84 ? -29.940 3.699 13.933 1.00 80.94 84 VAL A N 1
ATOM 649 C CA . VAL A 1 84 ? -29.144 2.943 12.954 1.00 80.94 84 VAL A CA 1
ATOM 650 C C . VAL A 1 84 ? -28.455 1.780 13.651 1.00 80.94 84 VAL A C 1
ATOM 652 O O . VAL A 1 84 ? -28.089 1.870 14.826 1.00 80.94 84 VAL A O 1
ATOM 655 N N . SER A 1 85 ? -28.265 0.661 12.951 1.00 79.25 85 SER A N 1
ATOM 656 C CA . SER A 1 85 ? -27.550 -0.458 13.558 1.00 79.25 85 SER A CA 1
ATOM 657 C C . SER A 1 85 ? -26.070 -0.106 13.748 1.00 79.25 85 SER A C 1
ATOM 659 O O . SER A 1 85 ? -25.449 0.586 12.937 1.00 79.25 85 SER A O 1
ATOM 661 N N . LYS A 1 86 ? -25.452 -0.628 14.813 1.00 74.12 86 LYS A N 1
ATOM 662 C CA . LYS A 1 86 ? -24.022 -0.396 15.089 1.00 74.12 86 LYS A CA 1
ATOM 663 C C . LYS A 1 86 ? -23.123 -0.878 13.945 1.00 74.12 86 LYS A C 1
ATOM 665 O O . LYS A 1 86 ? -22.079 -0.285 13.693 1.00 74.12 86 LYS A O 1
ATOM 670 N N . LYS A 1 87 ? -23.544 -1.929 13.234 1.00 74.62 87 LYS A N 1
ATOM 671 C CA . LYS A 1 87 ? -22.839 -2.464 12.064 1.00 74.62 87 LYS A CA 1
ATOM 672 C C . LYS A 1 87 ? -22.863 -1.488 10.894 1.00 74.62 87 LYS A C 1
ATOM 674 O O . LYS A 1 87 ? -21.811 -1.216 10.327 1.00 74.62 87 LYS A O 1
ATOM 679 N N . GLU A 1 88 ? -24.028 -0.932 10.570 1.00 81.06 88 GLU A N 1
ATOM 680 C CA . GLU A 1 88 ? -24.159 0.081 9.515 1.00 81.06 88 GLU A CA 1
ATOM 681 C C . GLU A 1 88 ? -23.326 1.322 9.834 1.00 81.06 88 GLU A C 1
ATOM 683 O O . GLU A 1 88 ? -22.654 1.849 8.951 1.00 81.06 88 GLU A O 1
ATOM 688 N N . LEU A 1 89 ? -23.288 1.736 11.104 1.00 81.75 89 LEU A N 1
ATOM 689 C CA . LEU A 1 89 ? -22.480 2.871 11.541 1.00 81.75 89 LEU A CA 1
ATOM 690 C C . LEU A 1 89 ? -20.976 2.634 11.335 1.00 81.75 89 LEU A C 1
ATOM 692 O O . LEU A 1 89 ? -20.275 3.490 10.795 1.00 81.75 89 LEU A O 1
ATOM 696 N N . VAL A 1 90 ? -20.474 1.466 11.746 1.00 82.44 90 VAL A N 1
ATOM 697 C CA . VAL A 1 90 ? -19.058 1.094 11.585 1.00 82.44 90 VAL A CA 1
ATOM 698 C C . VAL A 1 90 ? -18.688 0.985 10.110 1.00 82.44 90 VAL A C 1
ATOM 700 O O . VAL A 1 90 ? -17.671 1.536 9.697 1.00 82.44 90 VAL A O 1
ATOM 703 N N . VAL A 1 91 ? -19.507 0.299 9.308 1.00 85.88 91 VAL A N 1
ATOM 704 C CA . VAL A 1 91 ? -19.268 0.151 7.864 1.00 85.88 91 VAL A CA 1
ATOM 705 C C . VAL A 1 91 ? -19.296 1.514 7.178 1.00 85.88 91 VAL A C 1
ATOM 707 O O . VAL A 1 91 ? -18.409 1.804 6.380 1.00 85.88 91 VAL A O 1
ATOM 710 N N . GLY A 1 92 ? -20.245 2.379 7.541 1.00 87.19 92 GLY A N 1
ATOM 711 C CA . GLY A 1 92 ? -20.320 3.753 7.051 1.00 87.19 92 GLY A CA 1
ATOM 712 C C . GLY A 1 92 ? -19.049 4.548 7.347 1.00 87.19 92 GLY A C 1
ATOM 713 O O . GLY A 1 92 ? -18.503 5.163 6.436 1.00 87.19 92 GLY A O 1
ATOM 714 N N . LYS A 1 93 ? -18.520 4.465 8.577 1.00 87.81 93 LYS A N 1
ATOM 715 C CA . LYS A 1 93 ? -17.248 5.110 8.953 1.00 87.81 93 LYS A CA 1
ATOM 716 C C . LYS A 1 93 ? -16.044 4.551 8.202 1.00 87.81 93 LYS A C 1
ATOM 718 O O . LYS A 1 93 ? -15.175 5.294 7.754 1.00 87.81 93 LYS A O 1
ATOM 723 N N . VAL A 1 94 ? -15.981 3.231 8.052 1.00 91.44 94 VAL A N 1
ATOM 724 C CA . VAL A 1 94 ? -14.904 2.588 7.292 1.00 91.44 94 VAL A CA 1
ATOM 725 C C . VAL A 1 94 ? -14.940 3.058 5.841 1.00 91.44 94 VAL A C 1
ATOM 727 O O . VAL A 1 94 ? -13.908 3.463 5.314 1.00 91.44 94 VAL A O 1
ATOM 730 N N . LEU A 1 95 ? -16.115 3.088 5.210 1.00 93.25 95 LEU A N 1
ATOM 731 C CA . LEU A 1 95 ? -16.279 3.573 3.839 1.00 93.25 95 LEU A CA 1
ATOM 732 C C . LEU A 1 95 ? -15.997 5.075 3.710 1.00 93.25 95 LEU A C 1
ATOM 734 O O . LEU A 1 95 ? -15.352 5.478 2.743 1.00 93.25 95 LEU A O 1
ATOM 738 N N . SER A 1 96 ? -16.403 5.893 4.687 1.00 92.12 96 SER A N 1
ATOM 739 C CA . SER A 1 96 ? -16.139 7.338 4.680 1.00 92.12 96 SER A CA 1
ATOM 740 C C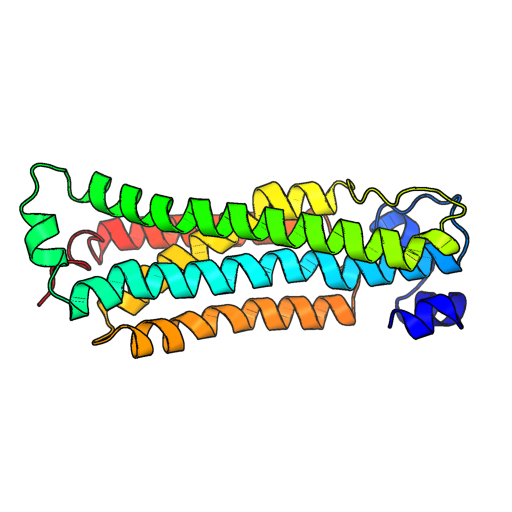 . SER A 1 96 ? -14.656 7.674 4.790 1.00 92.12 96 SER A C 1
ATOM 742 O O . SER A 1 96 ? -14.266 8.768 4.405 1.00 92.12 96 SER A O 1
ATOM 744 N N . VAL A 1 97 ? -13.826 6.756 5.292 1.00 94.19 97 VAL A N 1
ATOM 745 C CA . VAL A 1 97 ? -12.361 6.883 5.286 1.00 94.19 97 VAL A CA 1
ATOM 746 C C . VAL A 1 97 ? -11.740 6.219 4.054 1.00 94.19 97 VAL A C 1
ATOM 748 O O . VAL A 1 97 ? -10.846 6.782 3.421 1.00 94.19 97 VAL A O 1
ATOM 751 N N . PHE A 1 98 ? -12.217 5.030 3.692 1.00 94.56 98 PHE A N 1
ATOM 752 C CA . PHE A 1 98 ? -11.672 4.227 2.603 1.00 94.56 98 PHE A CA 1
ATOM 753 C C . PHE A 1 98 ? -11.813 4.913 1.244 1.00 94.56 98 PHE A C 1
ATOM 755 O O . PHE A 1 98 ? -10.833 5.033 0.511 1.00 94.56 98 PHE A O 1
ATOM 762 N N . ILE A 1 99 ? -13.011 5.408 0.922 1.00 95.12 99 ILE A N 1
ATOM 763 C CA . ILE A 1 99 ? -13.299 6.052 -0.364 1.00 95.12 99 ILE A CA 1
ATOM 764 C C . ILE A 1 99 ? -12.380 7.262 -0.608 1.00 95.12 99 ILE A C 1
ATOM 766 O O . ILE A 1 99 ? -11.699 7.266 -1.635 1.00 95.12 99 ILE A O 1
ATOM 770 N N . PRO A 1 100 ? -12.283 8.266 0.290 1.00 93.69 100 PRO A N 1
ATOM 771 C CA . PRO A 1 100 ? -11.394 9.400 0.051 1.00 93.69 100 PRO A CA 1
ATOM 772 C C . PRO A 1 100 ? -9.912 9.011 0.050 1.00 93.69 100 PRO A C 1
ATOM 774 O O . PRO A 1 100 ? -9.157 9.584 -0.731 1.00 93.69 100 PRO A O 1
ATOM 777 N N . ALA A 1 101 ? -9.483 8.028 0.853 1.00 93.56 101 ALA A N 1
ATOM 778 C CA . ALA A 1 101 ? -8.095 7.557 0.833 1.00 93.56 101 ALA A CA 1
ATOM 779 C C . ALA A 1 101 ? -7.711 6.955 -0.529 1.00 93.56 101 ALA A C 1
ATOM 781 O O . ALA A 1 101 ? -6.657 7.278 -1.082 1.00 93.56 101 ALA A O 1
ATOM 782 N N . ILE A 1 102 ? -8.594 6.132 -1.096 1.00 93.31 102 ILE A N 1
ATOM 783 C CA . ILE A 1 102 ? -8.402 5.531 -2.415 1.00 93.31 102 ILE A CA 1
ATOM 784 C C . ILE A 1 102 ? -8.476 6.591 -3.516 1.00 93.31 102 ILE A C 1
ATOM 786 O O . ILE A 1 102 ? -7.565 6.663 -4.340 1.00 93.31 102 ILE A O 1
ATOM 790 N N . LEU A 1 103 ? -9.488 7.463 -3.512 1.00 93.19 103 LEU A N 1
ATOM 791 C CA . LEU A 1 103 ? -9.607 8.545 -4.498 1.00 93.19 103 LEU A CA 1
ATOM 792 C C . LEU A 1 103 ? -8.367 9.440 -4.516 1.00 93.19 103 LEU A C 1
ATOM 794 O O . LEU A 1 103 ? -7.843 9.750 -5.583 1.00 93.19 103 LEU A O 1
ATOM 798 N N . LEU A 1 104 ? -7.861 9.812 -3.341 1.00 91.62 104 LEU A N 1
ATOM 799 C CA . LEU A 1 104 ? -6.669 10.639 -3.246 1.00 91.62 104 LEU A CA 1
ATOM 800 C C . LEU A 1 104 ? -5.433 9.891 -3.766 1.00 91.62 104 LEU A C 1
ATOM 802 O O . LEU A 1 104 ? -4.628 10.492 -4.470 1.00 91.62 104 LEU A O 1
ATOM 806 N N . SER A 1 105 ? -5.317 8.576 -3.543 1.00 88.94 105 SER A N 1
ATOM 807 C CA . SER A 1 105 ? -4.238 7.777 -4.148 1.00 88.94 105 SER A CA 1
ATOM 808 C C . SER A 1 105 ? -4.269 7.782 -5.683 1.00 88.94 105 SER A C 1
ATOM 810 O O . SER A 1 105 ? -3.221 7.941 -6.308 1.00 88.94 105 SER A O 1
ATOM 812 N N . PHE A 1 106 ? -5.458 7.714 -6.296 1.00 87.88 106 PHE A N 1
ATOM 813 C CA . PHE A 1 106 ? -5.619 7.830 -7.749 1.00 87.88 106 PHE A CA 1
ATOM 814 C C . PHE A 1 106 ? -5.233 9.220 -8.265 1.00 87.88 106 PHE A C 1
ATOM 816 O O . PHE A 1 106 ? -4.568 9.326 -9.294 1.00 87.88 106 PHE A O 1
ATOM 823 N N . ILE A 1 107 ? -5.610 10.284 -7.548 1.00 90.06 107 ILE A N 1
ATOM 824 C CA . ILE A 1 107 ? -5.236 11.662 -7.904 1.00 90.06 107 ILE A CA 1
ATOM 825 C C . ILE A 1 107 ? -3.713 11.829 -7.857 1.00 90.06 107 ILE A C 1
ATOM 827 O O . ILE A 1 107 ? -3.121 12.324 -8.814 1.00 90.06 107 ILE A O 1
ATOM 831 N N . PHE A 1 108 ? -3.068 11.374 -6.779 1.00 87.12 108 PHE A N 1
ATOM 832 C CA . PHE A 1 108 ? -1.609 11.417 -6.650 1.00 87.12 108 PHE A CA 1
ATOM 833 C C . PHE A 1 108 ? -0.910 10.639 -7.765 1.00 87.12 108 PHE A C 1
ATOM 835 O O . PHE A 1 108 ? 0.080 11.113 -8.315 1.00 87.12 108 PHE A O 1
ATOM 842 N N . PHE A 1 109 ? -1.439 9.476 -8.142 1.00 82.81 109 PHE A N 1
ATOM 843 C CA . PHE A 1 109 ? -0.904 8.720 -9.266 1.00 82.81 109 PHE A CA 1
ATOM 844 C C . PHE A 1 109 ? -1.027 9.463 -10.593 1.00 82.81 109 PHE A C 1
ATOM 846 O O . PHE A 1 109 ? -0.052 9.535 -11.336 1.00 82.81 109 PHE A O 1
ATOM 853 N N . ALA A 1 110 ? -2.197 10.033 -10.885 1.00 85.25 110 ALA A N 1
ATOM 854 C CA . ALA A 1 110 ? -2.397 10.794 -12.112 1.00 85.25 110 ALA A CA 1
ATOM 855 C C . ALA A 1 110 ? -1.383 11.945 -12.214 1.00 85.25 110 ALA A C 1
ATOM 857 O O . ALA A 1 110 ? -0.783 12.140 -13.270 1.00 85.25 110 ALA A O 1
ATOM 858 N N . ILE A 1 111 ? -1.128 12.643 -11.102 1.00 87.62 111 ILE A N 1
ATOM 859 C CA . ILE A 1 111 ? -0.110 13.699 -11.020 1.00 87.62 111 ILE A CA 1
ATOM 860 C C . ILE A 1 111 ? 1.288 13.132 -11.302 1.00 87.62 111 ILE A C 1
ATOM 862 O O . ILE A 1 111 ? 1.972 13.643 -12.184 1.00 87.62 111 ILE A O 1
ATOM 866 N N . LEU A 1 112 ? 1.691 12.043 -10.636 1.00 82.00 112 LEU A N 1
ATOM 867 C CA . LEU A 1 112 ? 3.006 11.419 -10.848 1.00 82.00 112 LEU A CA 1
ATOM 868 C C . LEU A 1 112 ? 3.205 10.930 -12.289 1.00 82.00 112 LEU A C 1
ATOM 870 O O . LEU A 1 112 ? 4.282 11.102 -12.861 1.00 82.00 112 LEU A O 1
ATOM 874 N N . CYS A 1 113 ? 2.175 10.348 -12.905 1.00 79.81 113 CYS A N 1
ATOM 875 C CA . CYS A 1 113 ? 2.216 9.946 -14.309 1.00 79.81 113 CYS A CA 1
ATOM 876 C C . CYS A 1 113 ? 2.431 11.139 -15.238 1.00 79.81 113 CYS A C 1
ATOM 878 O O . CYS A 1 113 ? 3.230 11.039 -16.171 1.00 79.81 113 CYS A O 1
ATOM 880 N N . VAL A 1 114 ? 1.738 12.253 -14.992 1.00 84.44 114 VAL A N 1
ATOM 881 C CA . VAL A 1 114 ? 1.909 13.486 -15.768 1.00 84.44 114 VAL A CA 1
ATOM 882 C C . VAL A 1 114 ? 3.321 14.035 -15.581 1.00 84.44 114 VAL A C 1
ATOM 884 O O . VAL A 1 114 ? 3.995 14.296 -16.572 1.00 84.44 114 VAL A O 1
ATOM 887 N N . GLU A 1 115 ? 3.809 14.143 -14.346 1.00 83.00 115 GLU A N 1
ATOM 888 C CA . GLU A 1 115 ? 5.157 14.642 -14.051 1.00 83.00 115 GLU A CA 1
ATOM 889 C C . GLU A 1 115 ? 6.247 13.812 -14.736 1.00 83.00 115 GLU A C 1
ATOM 891 O O . GLU A 1 115 ? 7.131 14.365 -15.391 1.00 83.00 115 GLU A O 1
ATOM 896 N N . ILE A 1 116 ? 6.165 12.483 -14.655 1.00 76.88 116 ILE A N 1
ATOM 897 C CA . ILE A 1 116 ? 7.153 11.596 -15.280 1.00 76.88 116 ILE A CA 1
ATOM 898 C C . ILE A 1 116 ? 7.098 11.696 -16.798 1.00 76.88 116 ILE A C 1
ATOM 900 O O . ILE A 1 116 ? 8.150 11.765 -17.429 1.00 76.88 116 ILE A O 1
ATOM 904 N N . ASN A 1 117 ? 5.905 11.760 -17.392 1.00 78.56 117 ASN A N 1
ATOM 905 C CA . ASN A 1 117 ? 5.777 11.958 -18.833 1.00 78.56 117 ASN A CA 1
ATOM 906 C C . ASN A 1 117 ? 6.353 13.307 -19.271 1.00 78.56 117 ASN A C 1
ATOM 908 O O . ASN A 1 117 ? 7.062 13.350 -20.269 1.00 78.56 117 ASN A O 1
ATOM 912 N N . LEU A 1 118 ? 6.132 14.386 -18.515 1.00 80.50 118 LEU A N 1
ATOM 913 C CA . LEU A 1 118 ? 6.709 15.702 -18.809 1.00 80.50 118 LEU A CA 1
ATOM 914 C C . LEU A 1 118 ? 8.243 15.691 -18.730 1.00 80.50 118 LEU A C 1
ATOM 916 O O . LEU A 1 118 ? 8.908 16.263 -19.594 1.00 80.50 118 LEU A O 1
ATOM 920 N N . LEU A 1 119 ? 8.811 15.020 -17.725 1.00 75.38 119 LEU A N 1
ATOM 921 C CA . LEU A 1 119 ? 10.262 14.904 -17.545 1.00 75.38 119 LEU A CA 1
ATOM 922 C C . LEU A 1 119 ? 10.911 13.988 -18.592 1.00 75.38 119 LEU A C 1
ATOM 924 O O . LEU A 1 119 ? 12.004 14.280 -19.082 1.00 75.38 119 LEU A O 1
ATOM 928 N N . ALA A 1 120 ? 10.242 12.891 -18.948 1.00 70.38 120 ALA A N 1
ATOM 929 C CA . ALA A 1 120 ? 10.739 11.888 -19.885 1.00 70.38 120 ALA A CA 1
ATOM 930 C C . ALA A 1 120 ? 10.405 12.200 -21.353 1.00 70.38 120 ALA A C 1
ATOM 932 O O . ALA A 1 120 ? 10.951 11.548 -22.239 1.00 70.38 120 ALA A O 1
ATOM 933 N N . PHE A 1 121 ? 9.567 13.207 -21.636 1.00 71.94 121 PHE A N 1
ATOM 934 C CA . PHE A 1 121 ? 9.063 13.519 -22.981 1.00 71.94 121 PHE A CA 1
ATOM 935 C C . PHE A 1 121 ? 10.172 13.651 -24.034 1.00 71.94 121 PHE A C 1
ATOM 937 O O . PHE A 1 121 ? 10.055 13.136 -25.143 1.00 71.94 121 PHE A O 1
ATOM 944 N N . ARG A 1 122 ? 11.284 14.304 -23.666 1.00 69.44 122 ARG A N 1
ATOM 945 C CA . ARG A 1 122 ? 12.451 14.503 -24.546 1.00 69.44 122 ARG A CA 1
ATOM 946 C C . ARG A 1 122 ? 13.211 13.215 -24.864 1.00 69.44 122 ARG A C 1
ATOM 948 O O . ARG A 1 122 ? 13.920 13.177 -25.858 1.00 69.44 122 ARG A O 1
ATOM 955 N N . TYR A 1 123 ? 13.085 12.203 -24.014 1.00 65.69 123 TYR A N 1
ATOM 956 C CA . TYR A 1 123 ? 13.781 10.923 -24.138 1.00 65.69 123 TYR A CA 1
ATOM 957 C C . TYR A 1 123 ? 12.896 9.836 -24.758 1.00 65.69 123 TYR A C 1
ATOM 959 O O . TYR A 1 123 ? 13.415 8.817 -25.195 1.00 65.69 123 TYR A O 1
ATOM 967 N N . LEU A 1 124 ? 11.577 10.055 -24.799 1.00 64.56 124 LEU A N 1
ATOM 968 C CA . LEU A 1 124 ? 10.560 9.150 -25.346 1.00 64.56 124 LEU A CA 1
ATOM 969 C C . LEU A 1 124 ? 10.294 9.339 -26.842 1.00 64.56 124 LEU A C 1
ATOM 971 O O . LEU A 1 124 ? 9.362 8.727 -27.361 1.00 64.56 124 LEU A O 1
ATOM 975 N N . ASP A 1 125 ? 11.078 10.169 -27.534 1.00 63.97 125 ASP A N 1
ATOM 976 C CA . ASP A 1 125 ? 10.881 10.503 -28.952 1.00 63.97 125 ASP A CA 1
ATOM 977 C C . ASP A 1 125 ? 9.434 10.944 -29.262 1.00 63.97 125 ASP A C 1
ATOM 979 O O . ASP A 1 125 ? 8.874 10.648 -30.316 1.00 63.97 125 ASP A O 1
ATOM 983 N N . GLY A 1 126 ? 8.798 11.637 -28.309 1.00 60.78 126 GLY A N 1
ATOM 984 C CA . GLY A 1 126 ? 7.406 12.084 -28.414 1.00 60.78 126 GLY A CA 1
ATOM 985 C C . GLY A 1 126 ? 6.345 11.034 -28.059 1.00 60.78 126 GLY A C 1
ATOM 986 O O . GLY A 1 126 ? 5.156 11.343 -28.137 1.00 60.78 126 GLY A O 1
ATOM 987 N N . ASN A 1 127 ? 6.730 9.827 -27.632 1.00 59.03 127 ASN A N 1
ATOM 988 C CA . ASN A 1 127 ? 5.787 8.837 -27.113 1.00 59.03 127 ASN A CA 1
ATOM 989 C C . ASN A 1 127 ? 5.355 9.162 -25.679 1.00 59.03 127 ASN A C 1
ATOM 991 O O . ASN A 1 127 ? 6.127 9.664 -24.863 1.00 59.03 127 ASN A O 1
ATOM 995 N N . ILE A 1 128 ? 4.108 8.823 -25.359 1.00 61.97 128 ILE A N 1
ATOM 996 C CA . ILE A 1 128 ? 3.584 8.890 -23.995 1.00 61.97 128 ILE A CA 1
ATOM 997 C C . ILE A 1 128 ? 3.855 7.542 -23.336 1.00 61.97 128 ILE A C 1
ATOM 999 O O . ILE A 1 128 ? 3.453 6.490 -23.834 1.00 61.97 128 ILE A O 1
ATOM 1003 N N . LEU A 1 129 ? 4.531 7.576 -22.198 1.00 65.31 129 LEU A N 1
ATOM 1004 C CA . LEU A 1 129 ? 4.768 6.418 -21.360 1.00 65.31 129 LEU A CA 1
ATOM 1005 C C . LEU A 1 129 ? 3.497 6.158 -20.548 1.00 65.31 129 LEU A C 1
ATOM 1007 O O . LEU A 1 129 ? 3.274 6.733 -19.480 1.00 65.31 129 LEU A O 1
ATOM 1011 N N . ILE A 1 130 ? 2.628 5.313 -21.103 1.00 60.47 130 ILE A N 1
ATOM 1012 C CA . ILE A 1 130 ? 1.439 4.824 -20.411 1.00 60.47 130 ILE A CA 1
ATOM 1013 C C . ILE A 1 130 ? 1.833 3.545 -19.674 1.00 60.47 130 ILE A C 1
ATOM 1015 O O . ILE A 1 130 ? 1.991 2.483 -20.272 1.00 60.47 130 ILE A O 1
ATOM 1019 N N . ILE A 1 131 ? 2.028 3.657 -18.362 1.00 65.19 131 ILE A N 1
ATOM 1020 C CA . ILE A 1 131 ? 2.339 2.505 -17.516 1.00 65.19 131 ILE A CA 1
ATOM 1021 C C . ILE A 1 131 ? 1.026 1.796 -17.176 1.00 65.19 131 ILE A C 1
ATOM 1023 O O . ILE A 1 131 ? 0.371 2.103 -16.183 1.00 65.19 131 ILE A O 1
ATOM 1027 N N . THR A 1 132 ? 0.585 0.908 -18.066 1.00 66.12 132 THR A N 1
ATOM 1028 C CA . THR A 1 132 ? -0.612 0.063 -17.880 1.00 66.12 132 THR A CA 1
ATOM 1029 C C . THR A 1 132 ? -0.251 -1.418 -17.927 1.00 66.12 132 THR A C 1
ATOM 1031 O O . THR A 1 132 ? -1.045 -2.246 -18.364 1.00 66.12 132 THR A O 1
ATOM 1034 N N . ASP A 1 133 ? 0.961 -1.772 -17.504 1.00 79.94 133 ASP A N 1
ATOM 1035 C CA . ASP A 1 133 ? 1.331 -3.175 -17.368 1.00 79.94 133 ASP A CA 1
ATOM 1036 C C . ASP A 1 133 ? 0.528 -3.846 -16.250 1.00 79.94 133 ASP A C 1
ATOM 1038 O O . ASP A 1 133 ? 0.021 -3.204 -15.321 1.00 79.94 133 ASP A O 1
ATOM 1042 N N . LEU A 1 134 ? 0.435 -5.173 -16.335 1.00 84.75 134 LEU A N 1
ATOM 1043 C CA . LEU A 1 134 ? -0.332 -5.992 -15.398 1.00 84.75 134 LEU A CA 1
ATOM 1044 C C . LEU A 1 134 ? 0.042 -5.703 -13.936 1.00 84.75 134 LEU A C 1
ATOM 1046 O O . LEU A 1 134 ? -0.829 -5.656 -13.071 1.00 84.75 134 LEU A O 1
ATOM 1050 N N . THR A 1 135 ? 1.322 -5.452 -13.664 1.00 87.56 135 THR A N 1
ATOM 1051 C CA . THR A 1 135 ? 1.839 -5.111 -12.333 1.00 87.56 135 THR A CA 1
ATOM 1052 C C . THR A 1 135 ? 1.142 -3.888 -11.741 1.00 87.56 135 THR A C 1
ATOM 1054 O O . THR A 1 135 ? 0.703 -3.924 -10.593 1.00 87.56 135 THR A O 1
ATOM 1057 N N . PHE A 1 136 ? 0.984 -2.821 -12.527 1.00 86.25 136 PHE A N 1
ATOM 1058 C CA . PHE A 1 136 ? 0.341 -1.585 -12.082 1.00 86.25 136 PHE A CA 1
ATOM 1059 C C . PHE A 1 136 ? -1.150 -1.777 -11.852 1.00 86.25 136 PHE A C 1
ATOM 1061 O O . PHE A 1 136 ? -1.677 -1.315 -10.842 1.00 86.25 136 PHE A O 1
ATOM 1068 N N . VAL A 1 137 ? -1.822 -2.502 -12.749 1.00 87.69 137 VAL A N 1
ATOM 1069 C CA . VAL A 1 137 ? -3.250 -2.823 -12.608 1.00 87.69 137 VAL A CA 1
ATOM 1070 C C . VAL A 1 137 ? -3.497 -3.618 -11.323 1.00 87.69 137 VAL A C 1
ATOM 1072 O O . VAL A 1 137 ? -4.407 -3.297 -10.559 1.00 87.69 137 VAL A O 1
ATOM 1075 N N . LEU A 1 138 ? -2.665 -4.619 -11.034 1.00 91.62 138 LEU A N 1
ATOM 1076 C CA . LEU A 1 138 ? -2.775 -5.402 -9.802 1.00 91.62 138 LEU A CA 1
ATOM 1077 C C . LEU A 1 138 ? -2.437 -4.566 -8.562 1.00 91.62 138 LEU A C 1
ATOM 1079 O O . LEU A 1 138 ? -3.135 -4.658 -7.552 1.00 91.62 138 LEU A O 1
ATOM 1083 N N . ALA A 1 139 ? -1.402 -3.726 -8.625 1.00 90.44 139 ALA A N 1
ATOM 1084 C CA . ALA A 1 139 ? -1.041 -2.851 -7.516 1.00 90.44 139 ALA A CA 1
ATOM 1085 C C . ALA A 1 139 ? -2.194 -1.897 -7.163 1.00 90.44 139 ALA A C 1
ATOM 1087 O O . ALA A 1 139 ? -2.605 -1.828 -6.006 1.00 90.44 139 ALA A O 1
ATOM 1088 N N . ILE A 1 140 ? -2.762 -1.221 -8.164 1.00 88.50 140 ILE A N 1
ATOM 1089 C CA . ILE A 1 140 ? -3.746 -0.155 -7.959 1.00 88.50 140 ILE A CA 1
ATOM 1090 C C . ILE A 1 140 ? -5.141 -0.680 -7.605 1.00 88.50 140 ILE A C 1
ATOM 1092 O O . ILE A 1 140 ? -5.808 -0.101 -6.752 1.00 88.50 140 ILE A O 1
ATOM 1096 N N . PHE A 1 141 ? -5.589 -1.778 -8.224 1.00 90.38 141 PHE A N 1
ATOM 1097 C CA . PHE A 1 141 ? -6.951 -2.291 -8.036 1.00 90.38 141 PHE A CA 1
ATOM 1098 C C . PHE A 1 141 ? -7.053 -3.417 -7.010 1.00 90.38 141 PHE A C 1
ATOM 1100 O O . PHE A 1 141 ? -8.159 -3.719 -6.567 1.00 90.38 141 PHE A O 1
ATOM 1107 N N . ILE A 1 142 ? -5.936 -4.036 -6.617 1.00 93.88 142 ILE A N 1
ATOM 1108 C CA . ILE A 1 142 ? -5.949 -5.152 -5.665 1.00 93.88 142 ILE A CA 1
ATOM 1109 C C . ILE A 1 142 ? -5.135 -4.807 -4.423 1.00 93.88 142 ILE A C 1
ATOM 1111 O O . ILE A 1 142 ? -5.704 -4.682 -3.337 1.00 93.88 142 ILE A O 1
ATOM 1115 N N . LEU A 1 143 ? -3.824 -4.611 -4.567 1.00 93.88 143 LEU A N 1
ATOM 1116 C CA . LEU A 1 143 ? -2.938 -4.466 -3.410 1.00 93.88 143 LEU A CA 1
ATOM 1117 C C . LEU A 1 143 ? -3.250 -3.209 -2.599 1.00 93.88 143 LEU A C 1
ATOM 1119 O O . LEU A 1 143 ? -3.415 -3.289 -1.383 1.00 93.88 143 LEU A O 1
ATOM 1123 N N . THR A 1 144 ? -3.379 -2.062 -3.264 1.00 92.81 144 THR A N 1
ATOM 1124 C CA . THR A 1 144 ? -3.666 -0.780 -2.620 1.00 92.81 144 THR A CA 1
ATOM 1125 C C . THR A 1 144 ? -5.003 -0.799 -1.863 1.00 92.81 144 THR A C 1
ATOM 1127 O O . THR A 1 144 ? -4.998 -0.462 -0.676 1.00 92.81 144 THR A O 1
ATOM 1130 N N . PRO A 1 145 ? -6.137 -1.233 -2.450 1.00 94.25 145 PRO A N 1
ATOM 1131 C CA . PRO A 1 145 ? -7.400 -1.400 -1.730 1.00 94.25 145 PRO A CA 1
ATOM 1132 C C . PRO A 1 145 ? -7.295 -2.318 -0.514 1.00 94.25 145 PRO A C 1
ATOM 1134 O O . PRO A 1 145 ? -7.690 -1.929 0.586 1.00 94.25 145 PRO A O 1
ATOM 1137 N N . VAL A 1 146 ? -6.716 -3.510 -0.676 1.00 95.50 146 VAL A N 1
ATOM 1138 C CA . VAL A 1 146 ? -6.593 -4.479 0.423 1.00 95.50 146 VAL A CA 1
ATOM 1139 C C . VAL A 1 146 ? -5.727 -3.920 1.551 1.00 95.50 146 VAL A C 1
ATOM 1141 O O . VAL A 1 146 ? -6.084 -4.034 2.724 1.00 95.50 146 VAL A O 1
ATOM 1144 N N . PHE A 1 147 ? -4.620 -3.263 1.212 1.00 94.94 147 PHE A N 1
ATOM 1145 C CA . PHE A 1 147 ? -3.700 -2.692 2.189 1.00 94.94 147 PHE A CA 1
ATOM 1146 C C . PHE A 1 147 ? -4.279 -1.466 2.904 1.00 94.94 147 PHE A C 1
ATOM 1148 O O . PHE A 1 147 ? -4.140 -1.318 4.117 1.00 94.94 147 PHE A O 1
ATOM 1155 N N . THR A 1 148 ? -5.001 -0.612 2.180 1.00 94.94 148 THR A N 1
ATOM 1156 C CA . THR A 1 148 ? -5.715 0.533 2.766 1.00 94.94 148 THR A CA 1
ATOM 1157 C C . THR A 1 148 ? -6.767 0.048 3.754 1.00 94.94 148 THR A C 1
ATOM 1159 O O . THR A 1 148 ? -6.853 0.551 4.872 1.00 94.94 148 THR A O 1
ATOM 1162 N N . PHE A 1 149 ? -7.539 -0.971 3.376 1.00 94.81 149 PHE A N 1
ATOM 1163 C CA . PHE A 1 149 ? -8.534 -1.571 4.255 1.00 94.81 149 PHE A CA 1
ATOM 1164 C C . PHE A 1 149 ? -7.896 -2.184 5.508 1.00 94.81 149 PHE A C 1
ATOM 1166 O O . PHE A 1 149 ? -8.364 -1.933 6.618 1.00 94.81 149 PHE A O 1
ATOM 1173 N N . PHE A 1 150 ? -6.779 -2.901 5.351 1.00 94.56 150 PHE A N 1
ATOM 1174 C CA . PHE A 1 150 ? -5.983 -3.409 6.469 1.00 94.56 150 PHE A CA 1
ATOM 1175 C C . PHE A 1 150 ? -5.573 -2.289 7.440 1.00 94.56 150 PHE A C 1
ATOM 1177 O O . PHE A 1 150 ? -5.805 -2.403 8.645 1.00 94.56 150 PHE A O 1
ATOM 1184 N N . ASN A 1 151 ? -5.035 -1.178 6.926 1.00 94.19 151 ASN A N 1
ATOM 1185 C CA . ASN A 1 151 ? -4.626 -0.041 7.753 1.00 94.19 151 ASN A CA 1
ATOM 1186 C C . ASN A 1 151 ? -5.792 0.570 8.531 1.00 94.19 151 ASN A C 1
ATOM 1188 O O . ASN A 1 151 ? -5.633 0.891 9.712 1.00 94.19 151 ASN A O 1
ATOM 1192 N N . ILE A 1 152 ? -6.971 0.685 7.912 1.00 93.69 152 ILE A N 1
ATOM 1193 C CA . ILE A 1 152 ? -8.184 1.163 8.588 1.00 93.69 152 ILE A CA 1
ATOM 1194 C C . ILE A 1 152 ? -8.554 0.219 9.736 1.00 93.69 152 ILE A C 1
ATOM 1196 O O . ILE A 1 152 ? -8.741 0.675 10.864 1.00 93.69 152 ILE A O 1
ATOM 1200 N N . LEU A 1 153 ? -8.600 -1.095 9.491 1.00 91.81 153 LEU A N 1
ATOM 1201 C CA . LEU A 1 153 ? -8.955 -2.083 10.515 1.00 91.81 153 LEU A CA 1
ATOM 1202 C C . LEU A 1 153 ? -7.998 -2.056 11.710 1.00 91.81 153 LEU A C 1
ATOM 1204 O O . LEU A 1 153 ? -8.441 -2.045 12.861 1.00 91.81 153 LEU A O 1
ATOM 1208 N N . VAL A 1 154 ? -6.688 -2.002 11.461 1.00 91.44 154 VAL A N 1
ATOM 1209 C CA . VAL A 1 154 ? -5.704 -1.925 12.548 1.00 91.44 154 VAL A CA 1
ATOM 1210 C C . VAL A 1 154 ? -5.813 -0.591 13.288 1.00 91.44 154 VAL A C 1
ATOM 1212 O O . VAL A 1 154 ? -5.804 -0.572 14.521 1.00 91.44 154 VAL A O 1
ATOM 1215 N N . THR A 1 155 ? -5.999 0.518 12.568 1.00 92.19 155 THR A N 1
ATOM 1216 C CA . THR A 1 155 ? -6.157 1.846 13.182 1.00 92.19 155 THR A CA 1
ATOM 1217 C C . THR A 1 155 ? -7.407 1.922 14.055 1.00 92.19 155 THR A C 1
ATOM 1219 O O . THR A 1 155 ? -7.359 2.539 15.116 1.00 92.19 155 THR A O 1
ATOM 1222 N N . ILE A 1 156 ? -8.506 1.257 13.688 1.00 88.69 156 ILE A N 1
ATOM 1223 C CA . ILE A 1 156 ? -9.705 1.139 14.539 1.00 88.69 156 ILE A CA 1
ATOM 1224 C C . ILE A 1 156 ? -9.357 0.468 15.870 1.00 88.69 156 ILE A C 1
ATOM 1226 O O . ILE A 1 156 ? -9.707 0.978 16.940 1.00 88.69 156 ILE A O 1
ATOM 1230 N N . ILE A 1 157 ? -8.621 -0.646 15.819 1.00 87.31 157 ILE A N 1
ATOM 1231 C CA . ILE A 1 157 ? -8.199 -1.381 17.018 1.00 87.31 157 ILE A CA 1
ATOM 1232 C C . ILE A 1 157 ? -7.327 -0.498 17.909 1.00 87.31 157 ILE A C 1
ATOM 1234 O O . ILE A 1 157 ? -7.588 -0.381 19.109 1.00 87.31 1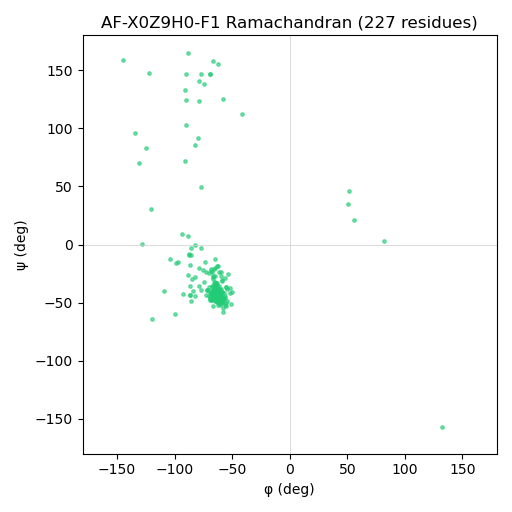57 ILE A O 1
ATOM 1238 N N . VAL A 1 158 ? -6.328 0.170 17.334 1.00 88.88 158 VAL A N 1
ATOM 1239 C CA . VAL A 1 158 ? -5.429 1.075 18.065 1.00 88.88 158 VAL A CA 1
ATOM 1240 C C . VAL A 1 158 ? -6.186 2.274 18.646 1.00 88.88 158 VAL A C 1
ATOM 1242 O O . VAL A 1 158 ? -5.967 2.649 19.802 1.00 88.88 158 VAL A O 1
ATOM 1245 N N . SER A 1 159 ? -7.109 2.855 17.880 1.00 85.75 159 SER A N 1
ATOM 1246 C CA . SER A 1 159 ? -7.895 4.028 18.276 1.00 85.75 159 SER A CA 1
ATOM 1247 C C . SER A 1 159 ? -8.793 3.740 19.471 1.00 85.75 159 SER A C 1
ATOM 1249 O O . SER A 1 159 ? -8.898 4.576 20.363 1.00 85.75 159 SER A O 1
ATOM 1251 N N . SER A 1 160 ? -9.369 2.539 19.564 1.00 81.31 160 SER A N 1
ATOM 1252 C CA . SER A 1 160 ? -10.202 2.171 20.721 1.00 81.31 160 SER A CA 1
ATOM 1253 C C . SER A 1 160 ? -9.452 2.146 22.050 1.00 81.31 160 SER A C 1
ATOM 1255 O O . SER A 1 160 ? -10.015 2.491 23.089 1.00 81.31 160 SER A O 1
ATOM 1257 N N . ARG A 1 161 ? -8.167 1.771 22.009 1.00 82.31 161 ARG A N 1
ATOM 1258 C CA . ARG A 1 161 ? -7.274 1.708 23.174 1.00 82.31 161 ARG A CA 1
ATOM 1259 C C . ARG A 1 161 ? -6.577 3.037 23.450 1.00 82.31 161 ARG A C 1
ATOM 1261 O O . ARG A 1 161 ? -5.900 3.183 24.465 1.00 82.31 161 ARG A O 1
ATOM 1268 N N . SER A 1 162 ? -6.720 3.998 22.545 1.00 84.19 162 SER A N 1
ATOM 1269 C CA . SER A 1 162 ? -6.095 5.306 22.649 1.00 84.19 162 SER A CA 1
ATOM 1270 C C . SER A 1 162 ? -6.998 6.287 23.388 1.00 84.19 162 SER A C 1
ATOM 1272 O O . SER A 1 162 ? -8.224 6.229 23.304 1.00 84.19 162 SER A O 1
ATOM 1274 N N . LYS A 1 163 ? -6.370 7.205 24.128 1.00 80.50 163 LYS A N 1
ATOM 1275 C CA . LYS A 1 163 ? -7.074 8.247 24.887 1.00 80.50 163 LYS A CA 1
ATOM 1276 C C . LYS A 1 163 ? -7.408 9.481 24.040 1.00 80.50 163 LYS A C 1
ATOM 1278 O O . LYS A 1 163 ? -8.403 10.140 24.308 1.00 80.50 163 LYS A O 1
ATOM 1283 N N . ASN A 1 164 ? -6.586 9.773 23.029 1.00 85.56 164 ASN A N 1
ATOM 1284 C CA . ASN A 1 164 ? -6.651 10.996 22.226 1.00 85.56 164 ASN A CA 1
ATOM 1285 C C . ASN A 1 164 ? -6.283 10.705 20.767 1.00 85.56 164 ASN A C 1
ATOM 1287 O O . ASN A 1 164 ? -5.532 9.757 20.494 1.00 85.56 164 ASN A O 1
ATOM 1291 N N . PHE A 1 165 ? -6.716 11.584 19.858 1.00 87.50 165 PHE A N 1
ATOM 1292 C CA . PHE A 1 165 ? -6.412 11.514 18.422 1.00 87.50 165 PHE A CA 1
ATOM 1293 C C . PHE A 1 165 ? -4.911 11.356 18.139 1.00 87.50 165 PHE A C 1
ATOM 1295 O O . PHE A 1 165 ? -4.500 10.419 17.458 1.00 87.50 165 PHE A O 1
ATOM 1302 N N . LYS A 1 166 ? -4.074 12.222 18.729 1.00 90.88 166 LYS A N 1
ATOM 1303 C CA . LYS A 1 166 ? -2.619 12.219 18.491 1.00 90.88 166 LYS A CA 1
ATOM 1304 C C . LYS A 1 166 ? -1.958 10.894 18.871 1.00 90.88 166 LYS A C 1
ATOM 1306 O O . LYS A 1 166 ? -1.058 10.440 18.176 1.00 90.88 166 LYS A O 1
ATOM 1311 N N . ASN A 1 167 ? -2.400 10.257 19.958 1.00 90.25 167 ASN A N 1
ATOM 1312 C CA . ASN A 1 167 ? -1.836 8.973 20.375 1.00 90.25 167 ASN A CA 1
ATOM 1313 C C . ASN A 1 167 ? -2.225 7.855 19.400 1.00 90.25 167 ASN A C 1
ATOM 1315 O O . ASN A 1 167 ? -1.373 7.070 18.991 1.00 90.25 167 ASN A O 1
ATOM 1319 N N . ALA A 1 168 ? -3.496 7.819 18.988 1.00 89.50 168 ALA A N 1
ATOM 1320 C CA . ALA A 1 168 ? -3.976 6.858 18.001 1.00 89.50 168 ALA A CA 1
ATOM 1321 C C . ALA A 1 168 ? -3.242 7.010 16.664 1.00 89.50 168 ALA A C 1
ATOM 1323 O O . ALA A 1 168 ? -2.807 6.013 16.089 1.00 89.50 168 ALA A O 1
ATOM 1324 N N . GLN A 1 169 ? -3.058 8.251 16.208 1.00 92.81 169 GLN A N 1
ATOM 1325 C CA . GLN A 1 169 ? -2.358 8.578 14.971 1.00 92.81 169 GLN A CA 1
ATOM 1326 C C . GLN A 1 169 ? -0.883 8.171 15.020 1.00 92.81 169 GLN A C 1
ATOM 1328 O O . GLN A 1 169 ? -0.406 7.549 14.080 1.00 92.81 169 GLN A O 1
ATOM 1333 N N . THR A 1 170 ? -0.161 8.467 16.105 1.00 94.06 170 THR A N 1
ATOM 1334 C CA . THR A 1 170 ? 1.263 8.111 16.228 1.00 94.06 170 THR A CA 1
ATOM 1335 C C . THR A 1 170 ? 1.469 6.600 16.276 1.00 94.06 170 THR A C 1
ATOM 1337 O O . THR A 1 170 ? 2.324 6.075 15.568 1.00 94.06 170 THR A O 1
ATOM 1340 N N . VAL A 1 171 ? 0.673 5.884 17.078 1.00 93.19 171 VAL A N 1
ATOM 1341 C CA . VAL A 1 171 ? 0.797 4.423 17.197 1.00 93.19 171 VAL A CA 1
ATOM 1342 C C . VAL A 1 171 ? 0.389 3.738 15.894 1.00 93.19 171 VAL A C 1
ATOM 1344 O O . VAL A 1 171 ? 1.101 2.858 15.419 1.00 93.19 171 VAL A O 1
ATOM 1347 N N . SER A 1 172 ? -0.710 4.170 15.272 1.00 91.62 172 SER A N 1
ATOM 1348 C CA . SER A 1 172 ? -1.144 3.641 13.969 1.00 91.62 172 SER A CA 1
ATOM 1349 C C . SER A 1 172 ? -0.210 4.073 12.838 1.00 91.62 172 SER A C 1
ATOM 1351 O O . SER A 1 172 ? -0.078 3.368 11.846 1.00 91.62 172 SER A O 1
ATOM 1353 N N . GLY A 1 173 ? 0.511 5.182 13.003 1.00 90.38 173 GLY A N 1
ATOM 1354 C CA . GLY A 1 173 ? 1.548 5.640 12.082 1.00 90.38 173 GLY A CA 1
ATOM 1355 C C . GLY A 1 173 ? 2.685 4.634 11.913 1.00 90.38 173 GLY A C 1
ATOM 1356 O O . GLY A 1 173 ? 3.306 4.605 10.856 1.00 90.38 173 GLY A O 1
ATOM 1357 N N . LEU A 1 174 ? 2.908 3.736 12.883 1.00 92.94 174 LEU A N 1
ATOM 1358 C CA . LEU A 1 174 ? 3.861 2.627 12.745 1.00 92.94 174 LEU A CA 1
ATOM 1359 C C . LEU A 1 174 ? 3.494 1.655 11.614 1.00 92.94 174 LEU A C 1
ATOM 1361 O O . LEU A 1 174 ? 4.371 0.946 11.125 1.00 92.94 174 LEU A O 1
ATOM 1365 N N . LEU A 1 175 ? 2.244 1.658 11.139 1.00 91.62 175 LEU A N 1
ATOM 1366 C CA . LEU A 1 175 ? 1.820 0.891 9.963 1.00 91.62 175 LEU A CA 1
ATOM 1367 C C . LEU A 1 175 ? 2.496 1.351 8.668 1.00 91.62 175 LEU A C 1
ATOM 1369 O O . LEU A 1 175 ? 2.467 0.630 7.674 1.00 91.62 175 LEU A O 1
ATOM 1373 N N . ILE A 1 176 ? 3.170 2.505 8.679 1.00 90.88 176 ILE A N 1
ATOM 1374 C CA . ILE A 1 176 ? 4.006 2.920 7.557 1.00 90.88 176 ILE A CA 1
ATOM 1375 C C . ILE A 1 176 ? 5.308 2.125 7.456 1.00 90.88 176 ILE A C 1
ATOM 1377 O O . ILE A 1 176 ? 5.880 2.033 6.374 1.00 90.88 176 ILE A O 1
ATOM 1381 N N . MET A 1 177 ? 5.790 1.535 8.555 1.00 92.31 177 MET A N 1
ATOM 1382 C CA . MET A 1 177 ? 7.087 0.852 8.582 1.00 92.31 177 MET A CA 1
ATOM 1383 C C . MET A 1 177 ? 7.166 -0.314 7.583 1.00 92.31 177 MET A C 1
ATOM 1385 O O . MET A 1 177 ? 8.127 -0.348 6.816 1.00 92.31 177 MET A O 1
ATOM 1389 N N . PRO A 1 178 ? 6.169 -1.218 7.488 1.00 90.19 178 PRO A N 1
ATOM 1390 C CA . PRO A 1 178 ? 6.134 -2.227 6.428 1.00 90.19 178 PRO A CA 1
ATOM 1391 C C . PRO A 1 178 ? 6.218 -1.640 5.014 1.00 90.19 178 PRO A C 1
ATOM 1393 O O . PRO A 1 178 ? 6.881 -2.209 4.151 1.00 90.19 178 PRO A O 1
ATOM 1396 N N . VAL A 1 179 ? 5.600 -0.479 4.777 1.00 91.56 179 VAL A N 1
ATOM 1397 C CA . VAL A 1 179 ? 5.667 0.200 3.474 1.00 91.56 179 VAL A CA 1
ATOM 1398 C C . VAL A 1 179 ? 7.071 0.702 3.192 1.00 91.56 179 VAL A C 1
ATOM 1400 O O . VAL A 1 179 ? 7.567 0.531 2.084 1.00 91.56 179 VAL A O 1
ATOM 1403 N N . LEU A 1 180 ? 7.730 1.284 4.195 1.00 91.81 180 LEU A N 1
ATOM 1404 C CA . LEU A 1 180 ? 9.118 1.716 4.066 1.00 91.81 180 LEU A CA 1
ATOM 1405 C C . LEU A 1 180 ? 10.027 0.532 3.734 1.00 91.81 180 LEU A C 1
ATOM 1407 O O . LEU A 1 180 ? 10.867 0.662 2.852 1.00 91.81 180 LEU A O 1
ATOM 1411 N N . ILE A 1 181 ? 9.822 -0.631 4.362 1.00 93.06 181 ILE A N 1
ATOM 1412 C CA . ILE A 1 181 ? 10.568 -1.854 4.026 1.00 93.06 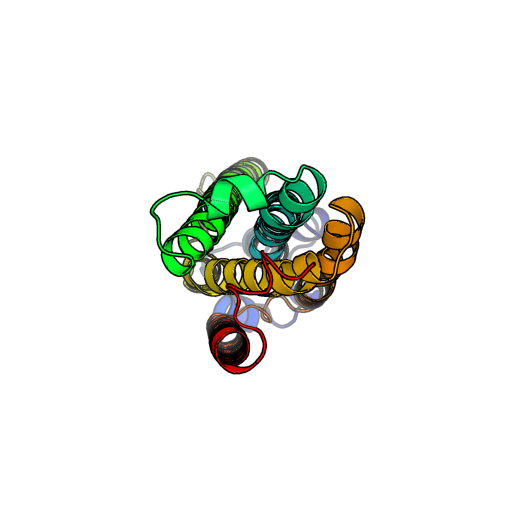181 ILE A CA 1
ATOM 1413 C C . ILE A 1 181 ? 10.367 -2.209 2.550 1.00 93.06 181 ILE A C 1
ATOM 1415 O O . ILE A 1 181 ? 11.353 -2.410 1.849 1.00 93.06 181 ILE A O 1
ATOM 1419 N N . ILE A 1 182 ? 9.125 -2.211 2.053 1.00 92.12 182 ILE A N 1
ATOM 1420 C CA . ILE A 1 182 ? 8.832 -2.486 0.636 1.00 92.12 182 ILE A CA 1
ATOM 1421 C C . ILE A 1 182 ? 9.507 -1.459 -0.283 1.00 92.12 182 ILE A C 1
ATOM 1423 O O . ILE A 1 182 ? 10.093 -1.854 -1.289 1.00 92.12 182 ILE A O 1
ATOM 1427 N N . ILE A 1 183 ? 9.470 -0.165 0.061 1.00 91.06 183 ILE A N 1
ATOM 1428 C CA . ILE A 1 183 ? 10.153 0.901 -0.692 1.00 91.06 183 ILE A CA 1
ATOM 1429 C C . ILE A 1 183 ? 11.658 0.621 -0.756 1.00 91.06 183 ILE A C 1
ATOM 1431 O O . ILE A 1 183 ? 12.235 0.627 -1.841 1.00 91.06 183 ILE A O 1
ATOM 1435 N N . PHE A 1 184 ? 12.296 0.338 0.382 1.00 91.31 184 PHE A N 1
ATOM 1436 C CA . PHE A 1 184 ? 13.725 0.032 0.419 1.00 91.31 184 PHE A CA 1
ATOM 1437 C C . PHE A 1 184 ? 14.052 -1.218 -0.395 1.00 91.31 184 PHE A C 1
ATOM 1439 O O . PHE A 1 184 ? 14.985 -1.189 -1.192 1.00 91.31 184 PHE A O 1
ATOM 1446 N N . THR A 1 185 ? 13.272 -2.293 -0.263 1.00 91.88 185 THR A N 1
ATOM 1447 C CA . THR A 1 185 ? 13.473 -3.511 -1.057 1.00 91.88 185 THR A CA 1
ATOM 1448 C C . THR A 1 185 ? 13.320 -3.243 -2.552 1.00 91.88 185 THR A C 1
ATOM 1450 O O . THR A 1 185 ? 14.121 -3.743 -3.334 1.00 91.88 185 THR A O 1
ATOM 1453 N N . GLN A 1 186 ? 12.354 -2.419 -2.960 1.00 90.44 186 GLN A N 1
ATOM 1454 C CA . GLN A 1 186 ? 12.157 -2.039 -4.360 1.00 90.44 186 GLN A CA 1
ATOM 1455 C C . GLN A 1 186 ? 13.319 -1.239 -4.946 1.00 90.44 186 GLN A C 1
ATOM 1457 O O . GLN A 1 186 ? 13.672 -1.457 -6.102 1.00 90.44 186 GLN A O 1
ATOM 1462 N N . ILE A 1 187 ? 13.945 -0.359 -4.159 1.00 88.69 187 ILE A N 1
ATOM 1463 C CA . ILE A 1 187 ? 15.106 0.426 -4.607 1.00 88.69 187 ILE A CA 1
ATOM 1464 C C . ILE A 1 187 ? 16.280 -0.480 -4.992 1.00 88.69 187 ILE A C 1
ATOM 1466 O O . ILE A 1 187 ? 16.976 -0.185 -5.959 1.00 88.69 187 ILE A O 1
ATOM 1470 N N . PHE A 1 188 ? 16.496 -1.571 -4.254 1.00 87.94 188 PHE A N 1
ATOM 1471 C CA . PHE A 1 188 ? 17.569 -2.530 -4.540 1.00 87.94 188 PHE A CA 1
ATOM 1472 C C . PHE A 1 188 ? 17.152 -3.632 -5.515 1.00 87.94 188 PHE A C 1
ATOM 1474 O O . PHE A 1 188 ? 18.001 -4.195 -6.198 1.00 87.94 188 PHE A O 1
ATOM 1481 N N . ASN A 1 189 ? 15.860 -3.954 -5.574 1.00 89.31 189 ASN A N 1
ATOM 1482 C CA . ASN A 1 189 ? 15.324 -5.008 -6.418 1.00 89.31 189 ASN A CA 1
ATOM 1483 C C . ASN A 1 189 ? 14.054 -4.534 -7.155 1.00 89.31 189 ASN A C 1
ATOM 1485 O O . ASN A 1 189 ? 12.947 -4.651 -6.608 1.00 89.31 189 ASN A O 1
ATOM 1489 N N . PRO A 1 190 ? 14.188 -4.072 -8.414 1.00 85.62 190 PRO A N 1
ATOM 1490 C CA . PRO A 1 190 ? 13.067 -3.613 -9.228 1.00 85.62 190 PRO A CA 1
ATOM 1491 C C . PRO A 1 190 ? 11.986 -4.674 -9.447 1.00 85.62 190 PRO A C 1
ATOM 1493 O O . PRO A 1 190 ? 10.809 -4.337 -9.538 1.00 85.62 190 PRO A O 1
ATOM 1496 N N . THR A 1 191 ? 12.351 -5.959 -9.479 1.00 87.25 191 THR A N 1
ATOM 1497 C CA . THR A 1 191 ? 11.419 -7.063 -9.767 1.00 87.25 191 THR A CA 1
ATOM 1498 C C . THR A 1 191 ? 10.671 -7.560 -8.528 1.00 87.25 191 THR A C 1
ATOM 1500 O O . THR A 1 191 ? 9.795 -8.419 -8.636 1.00 87.25 191 THR A O 1
ATOM 1503 N N . PHE A 1 192 ? 10.966 -7.013 -7.341 1.00 90.50 192 PHE A N 1
ATOM 1504 C CA . PHE A 1 192 ? 10.351 -7.469 -6.094 1.00 90.50 192 PHE A CA 1
ATOM 1505 C C . PHE A 1 192 ? 8.821 -7.292 -6.066 1.00 90.50 192 PHE A C 1
ATOM 1507 O O . PHE A 1 192 ? 8.125 -8.191 -5.598 1.00 90.50 192 PHE A O 1
ATOM 1514 N N . LEU A 1 193 ? 8.273 -6.199 -6.606 1.00 89.44 193 LEU A N 1
ATOM 1515 C CA . LEU A 1 193 ? 6.841 -6.022 -6.877 1.00 89.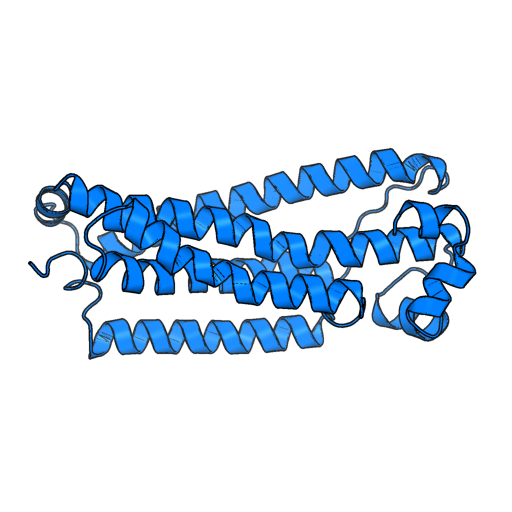44 193 LEU A CA 1
ATOM 1516 C C . LEU A 1 193 ? 6.516 -6.500 -8.297 1.00 89.44 193 LEU A C 1
ATOM 1518 O O . LEU A 1 193 ? 6.249 -5.705 -9.189 1.00 89.44 193 LEU A O 1
ATOM 1522 N N . SER A 1 194 ? 6.540 -7.813 -8.497 1.00 90.44 194 SER A N 1
ATOM 1523 C CA . SER A 1 194 ? 6.033 -8.465 -9.703 1.00 90.44 194 SER A CA 1
ATOM 1524 C C . SER A 1 194 ? 4.539 -8.792 -9.553 1.00 90.44 194 SER A C 1
ATOM 1526 O O . SER A 1 194 ? 4.018 -8.824 -8.433 1.00 90.44 194 SER A O 1
ATOM 1528 N N . PRO A 1 195 ? 3.820 -9.108 -10.646 1.00 90.62 195 PRO A N 1
ATOM 1529 C CA . PRO A 1 195 ? 2.423 -9.542 -10.576 1.00 90.62 195 PRO A CA 1
ATOM 1530 C C . PRO A 1 195 ? 2.175 -10.669 -9.560 1.00 90.62 195 PRO A C 1
ATOM 1532 O O . PRO A 1 195 ? 1.198 -10.639 -8.811 1.00 90.62 195 PRO A O 1
ATOM 1535 N N . VAL A 1 196 ? 3.087 -11.643 -9.488 1.00 91.56 196 VAL A N 1
ATOM 1536 C CA . VAL A 1 196 ? 2.971 -12.800 -8.589 1.00 91.56 196 VAL A CA 1
ATOM 1537 C C . VAL A 1 196 ? 3.134 -12.385 -7.129 1.00 91.56 196 VAL A C 1
ATOM 1539 O O . VAL A 1 196 ? 2.314 -12.760 -6.290 1.00 91.56 196 VAL A O 1
ATOM 1542 N N . THR A 1 197 ? 4.157 -11.589 -6.807 1.00 92.06 197 THR A N 1
ATOM 1543 C CA . THR A 1 197 ? 4.389 -11.151 -5.422 1.00 92.06 197 THR A CA 1
ATOM 1544 C C . THR A 1 197 ? 3.284 -10.220 -4.940 1.00 92.06 197 THR A C 1
ATOM 1546 O O . THR A 1 197 ? 2.853 -10.334 -3.794 1.00 92.06 197 THR A O 1
ATOM 1549 N N . ILE A 1 198 ? 2.747 -9.372 -5.821 1.00 94.00 198 ILE A N 1
ATOM 1550 C CA . ILE A 1 198 ? 1.581 -8.529 -5.538 1.00 94.00 198 ILE A CA 1
ATOM 1551 C C . ILE A 1 198 ? 0.367 -9.376 -5.145 1.00 94.00 198 ILE A C 1
ATOM 1553 O O . ILE A 1 198 ? -0.288 -9.079 -4.143 1.00 94.00 198 ILE A O 1
ATOM 1557 N N . ILE A 1 199 ? 0.065 -10.438 -5.896 1.00 95.06 199 ILE A N 1
ATOM 1558 C CA . ILE A 1 199 ? -1.050 -11.342 -5.579 1.00 95.06 199 ILE A CA 1
ATOM 1559 C C . ILE A 1 199 ? -0.811 -12.037 -4.236 1.00 95.06 199 ILE A C 1
ATOM 1561 O O . ILE A 1 199 ? -1.715 -12.067 -3.404 1.00 95.06 199 ILE A O 1
ATOM 1565 N N . ILE A 1 200 ? 0.403 -12.539 -3.986 1.00 95.44 200 ILE A N 1
ATOM 1566 C CA . ILE A 1 200 ? 0.754 -13.189 -2.715 1.00 95.44 200 ILE A CA 1
ATOM 1567 C C . ILE A 1 200 ? 0.561 -12.224 -1.539 1.00 95.44 200 ILE A C 1
ATOM 1569 O O . ILE A 1 200 ? -0.107 -12.579 -0.566 1.00 95.44 200 ILE A O 1
ATOM 1573 N N . PHE A 1 201 ? 1.078 -10.995 -1.629 1.00 94.31 201 PHE A N 1
ATOM 1574 C CA . PHE A 1 201 ? 0.896 -9.990 -0.579 1.00 94.31 201 PHE A CA 1
ATOM 1575 C C . PHE A 1 201 ? -0.569 -9.612 -0.387 1.00 94.31 201 PHE A C 1
ATOM 1577 O O . PHE A 1 201 ? -1.022 -9.497 0.750 1.00 94.31 201 PHE A O 1
ATOM 1584 N N . SER A 1 202 ? -1.324 -9.467 -1.476 1.00 95.56 202 SER A N 1
ATOM 1585 C CA . SER A 1 202 ? -2.752 -9.149 -1.417 1.00 95.56 202 SER A CA 1
ATOM 1586 C C . SER A 1 202 ? -3.550 -10.264 -0.745 1.00 95.56 202 SER A C 1
ATOM 1588 O O . SER A 1 202 ? -4.404 -9.987 0.091 1.00 95.56 202 SER A O 1
ATOM 1590 N N . LEU A 1 203 ? -3.256 -11.529 -1.054 1.00 96.62 203 LEU A N 1
ATOM 1591 C CA . LEU A 1 203 ? -3.889 -12.679 -0.405 1.00 96.62 203 LEU A CA 1
ATOM 1592 C C . LEU A 1 203 ? -3.513 -12.769 1.072 1.00 96.62 203 LEU A C 1
ATOM 1594 O O . LEU A 1 203 ? -4.383 -12.997 1.909 1.00 96.62 203 LEU A O 1
ATOM 1598 N N . PHE A 1 204 ? -2.241 -12.550 1.404 1.00 96.00 204 PHE A N 1
ATOM 1599 C CA . PHE A 1 204 ? -1.771 -12.541 2.786 1.00 96.00 204 PHE A CA 1
ATOM 1600 C C . PHE A 1 204 ? -2.462 -11.446 3.610 1.00 96.00 204 PHE A C 1
ATOM 1602 O O . PHE A 1 204 ? -3.059 -11.733 4.647 1.00 96.00 204 PHE A O 1
ATOM 1609 N N . LEU A 1 205 ? -2.451 -10.202 3.123 1.00 95.25 205 LEU A N 1
ATOM 1610 C CA . LEU A 1 205 ? -3.111 -9.069 3.774 1.00 95.25 205 LEU A CA 1
ATOM 1611 C C . LEU A 1 205 ? -4.630 -9.250 3.826 1.00 95.25 205 LEU A C 1
ATOM 1613 O O . LEU A 1 205 ? -5.243 -8.975 4.852 1.00 95.25 205 LEU A O 1
ATOM 1617 N N . GLY A 1 206 ? -5.238 -9.761 2.755 1.00 95.44 206 GLY A N 1
ATOM 1618 C CA . GLY A 1 206 ? -6.661 -10.088 2.706 1.00 95.44 206 GLY A CA 1
ATOM 1619 C C . GLY A 1 206 ? -7.041 -11.138 3.749 1.00 95.44 206 GLY A C 1
ATOM 1620 O O . GLY A 1 206 ? -8.022 -10.963 4.469 1.00 95.44 206 GLY A O 1
ATOM 1621 N N . GLY A 1 207 ? -6.221 -12.179 3.904 1.00 95.50 207 GLY A N 1
ATOM 1622 C CA . GLY A 1 207 ? -6.361 -13.174 4.966 1.00 95.50 207 GLY A CA 1
ATOM 1623 C C . GLY A 1 207 ? -6.270 -12.549 6.358 1.00 95.50 207 GLY A C 1
ATOM 1624 O O . GLY A 1 207 ? -7.126 -12.811 7.201 1.00 95.50 207 GLY A O 1
ATOM 1625 N N . LEU A 1 208 ? -5.302 -11.654 6.589 1.00 94.88 208 LEU A N 1
ATOM 1626 C CA . LEU A 1 208 ? -5.208 -10.902 7.846 1.00 94.88 208 LEU A CA 1
ATOM 1627 C C . LEU A 1 208 ? -6.444 -10.030 8.093 1.00 94.88 208 LEU A C 1
ATOM 1629 O O . LEU A 1 208 ? -6.923 -9.984 9.222 1.00 94.88 208 LEU A O 1
ATOM 1633 N N . CYS A 1 209 ? -6.995 -9.380 7.067 1.00 93.12 209 CYS A N 1
ATOM 1634 C CA . CYS A 1 209 ? -8.234 -8.611 7.182 1.00 93.12 209 CYS A CA 1
ATOM 1635 C C . CYS A 1 209 ? -9.410 -9.492 7.613 1.00 93.12 209 CYS A C 1
ATOM 1637 O O . CYS A 1 209 ? -10.152 -9.107 8.515 1.00 93.12 209 CYS A O 1
ATOM 1639 N N . VAL A 1 210 ? -9.566 -10.679 7.015 1.00 92.12 210 VAL A N 1
ATOM 1640 C CA . VAL A 1 210 ? -10.610 -11.643 7.405 1.00 92.12 210 VAL A CA 1
ATOM 1641 C C . VAL A 1 210 ? -10.421 -12.076 8.857 1.00 92.12 210 VAL A C 1
ATOM 1643 O O . VAL A 1 210 ? -11.371 -12.010 9.633 1.00 92.12 210 VAL A O 1
ATOM 1646 N N . ILE A 1 211 ? -9.194 -12.422 9.257 1.00 90.81 211 ILE A N 1
ATOM 1647 C CA . ILE A 1 211 ? -8.866 -12.783 10.643 1.00 90.81 211 ILE A CA 1
ATOM 1648 C C . ILE A 1 211 ? -9.214 -11.628 11.590 1.00 90.81 211 ILE A C 1
ATOM 1650 O O . ILE A 1 211 ? -9.900 -11.837 12.586 1.00 90.81 211 ILE A O 1
ATOM 1654 N N . ILE A 1 212 ? -8.793 -10.400 11.285 1.00 89.00 212 ILE A N 1
ATOM 1655 C CA . ILE A 1 212 ? -9.079 -9.221 12.113 1.00 89.00 212 ILE A CA 1
ATOM 1656 C C . ILE A 1 212 ? -10.587 -8.994 12.243 1.00 89.00 212 ILE A C 1
ATOM 1658 O O . ILE A 1 212 ? -11.062 -8.721 13.345 1.00 89.00 212 ILE A O 1
ATOM 1662 N N . LEU A 1 213 ? -11.345 -9.136 11.154 1.00 86.00 213 LEU A N 1
ATOM 1663 C CA . LEU A 1 213 ? -12.800 -9.023 11.186 1.00 86.00 213 LEU A CA 1
ATOM 1664 C C . LEU A 1 213 ? -13.422 -10.125 12.046 1.00 86.00 213 LEU A C 1
ATOM 1666 O O . LEU A 1 213 ? -14.229 -9.817 12.917 1.00 86.00 213 LEU A O 1
ATOM 1670 N N . GLU A 1 214 ? -13.028 -11.387 11.879 1.00 83.31 214 GLU A N 1
ATOM 1671 C CA . GLU A 1 214 ? -13.540 -12.501 12.686 1.00 83.31 214 GLU A CA 1
ATOM 1672 C C . GLU A 1 214 ? -13.210 -12.349 14.176 1.00 83.31 214 GLU A C 1
ATOM 1674 O O . GLU A 1 214 ? -14.086 -12.530 15.027 1.00 83.31 214 GLU A O 1
ATOM 1679 N N . PHE A 1 215 ? -11.977 -11.965 14.513 1.00 79.50 215 PHE A N 1
ATOM 1680 C CA . PHE A 1 215 ? -11.578 -11.672 15.892 1.00 79.50 215 PHE A CA 1
ATOM 1681 C C . PHE A 1 215 ? -12.313 -10.445 16.447 1.00 79.50 215 PHE A C 1
ATOM 1683 O O . PHE A 1 215 ? -12.733 -10.455 17.607 1.00 79.50 215 PHE A O 1
ATOM 1690 N N . GLY A 1 216 ? -12.531 -9.418 15.625 1.00 71.44 216 GLY A N 1
ATOM 1691 C CA . GLY A 1 216 ? -13.359 -8.253 15.944 1.00 71.44 216 GLY A CA 1
ATOM 1692 C C . GLY A 1 216 ? -14.856 -8.574 16.064 1.00 71.44 216 GLY A C 1
ATOM 1693 O O . GLY A 1 216 ? -15.606 -7.864 16.726 1.00 71.44 216 GLY A O 1
ATOM 1694 N N . TYR A 1 217 ? -15.337 -9.671 15.490 1.00 67.62 217 TYR A N 1
ATOM 1695 C CA . TYR A 1 217 ? -16.693 -10.150 15.755 1.00 67.62 217 TYR A CA 1
ATOM 1696 C C . TYR A 1 217 ? -16.757 -11.006 17.027 1.00 67.62 217 TYR A C 1
ATOM 1698 O O . TYR A 1 217 ? -17.710 -10.874 17.795 1.00 67.62 217 TYR A O 1
ATOM 1706 N N . ARG A 1 218 ? -15.754 -11.862 17.276 1.00 60.47 218 ARG A N 1
ATOM 1707 C CA . ARG A 1 218 ? -15.769 -12.858 18.368 1.00 60.47 218 ARG A CA 1
ATOM 1708 C C . ARG A 1 218 ? -15.278 -12.345 19.725 1.00 60.47 218 ARG A C 1
ATOM 1710 O O . ARG A 1 218 ? -15.891 -12.671 20.736 1.00 60.47 218 ARG A O 1
ATOM 1717 N N . TYR A 1 219 ? -14.182 -11.589 19.775 1.00 51.81 219 TYR A N 1
ATOM 1718 C CA . TYR A 1 219 ? -13.474 -11.266 21.029 1.00 51.81 219 TYR A CA 1
ATOM 1719 C C . TYR A 1 219 ? -13.623 -9.813 21.465 1.00 51.81 219 TYR A C 1
ATOM 1721 O O . TYR A 1 219 ? -13.783 -9.515 22.646 1.00 51.81 219 TYR A O 1
ATOM 1729 N N . LEU A 1 220 ? -13.567 -8.898 20.508 1.00 51.66 220 LEU A N 1
ATOM 1730 C CA . LEU A 1 220 ? -13.712 -7.470 20.729 1.00 51.66 220 LEU A CA 1
ATOM 1731 C C . LEU A 1 220 ? -14.837 -7.033 19.820 1.00 51.66 220 LEU A C 1
ATOM 1733 O O . LEU A 1 220 ? -14.526 -6.593 18.726 1.00 51.66 220 LEU A O 1
ATOM 1737 N N . SER A 1 221 ? -16.103 -7.181 20.225 1.00 54.69 221 SER A N 1
ATOM 1738 C CA . SER A 1 221 ? -17.224 -6.660 19.431 1.00 54.69 221 SER A CA 1
ATOM 1739 C C . SER A 1 221 ? -16.815 -5.279 18.923 1.00 54.69 221 SER A C 1
ATOM 1741 O O . SER A 1 221 ? -16.595 -4.380 19.732 1.00 54.69 221 SER A O 1
ATOM 1743 N N . ILE A 1 222 ? -16.619 -5.113 17.612 1.00 51.72 222 ILE A N 1
ATOM 1744 C CA . ILE A 1 222 ? -16.219 -3.816 17.035 1.00 51.72 222 ILE A CA 1
ATOM 1745 C C . ILE A 1 222 ? -17.214 -2.722 17.489 1.00 51.72 222 ILE A C 1
ATOM 1747 O O . ILE A 1 222 ? -16.863 -1.566 17.694 1.00 51.72 222 ILE A O 1
ATOM 1751 N N . GLU A 1 223 ? -18.438 -3.146 17.801 1.00 49.84 223 GLU A N 1
ATOM 1752 C CA . GLU A 1 223 ? -19.514 -2.404 18.457 1.00 49.84 223 GLU A CA 1
ATOM 1753 C C . GLU A 1 223 ? -19.230 -1.950 19.907 1.00 49.84 223 GLU A C 1
ATOM 1755 O O . GLU A 1 223 ? -19.717 -0.903 20.330 1.00 49.84 223 GLU A O 1
ATOM 1760 N N . LYS A 1 224 ? -18.472 -2.725 20.693 1.00 51.50 224 LYS A N 1
ATOM 1761 C CA . LYS A 1 224 ? -17.990 -2.363 22.036 1.00 51.50 224 LYS A CA 1
ATOM 1762 C C . LYS A 1 224 ? -16.733 -1.490 21.981 1.00 51.50 224 LYS A C 1
ATOM 1764 O O . LYS A 1 224 ? -16.572 -0.664 22.868 1.00 51.50 224 LYS A O 1
ATOM 1769 N N . LEU A 1 225 ? -15.887 -1.575 20.947 1.00 52.72 225 LEU A N 1
ATOM 1770 C CA . LEU A 1 225 ? -14.720 -0.677 20.797 1.00 52.72 225 LEU A CA 1
ATOM 1771 C C . LEU A 1 225 ? -15.093 0.816 20.802 1.00 52.72 225 LEU A C 1
ATOM 1773 O O . LEU A 1 225 ? -14.280 1.650 21.193 1.00 52.72 225 LEU A O 1
ATOM 1777 N N . ILE A 1 226 ? -16.307 1.137 20.351 1.00 50.62 226 ILE A N 1
ATOM 1778 C CA . ILE A 1 226 ? -16.831 2.503 20.236 1.00 50.62 226 ILE A CA 1
ATOM 1779 C C . ILE A 1 226 ? -17.489 2.977 21.551 1.00 50.62 226 ILE A C 1
ATOM 1781 O O . ILE A 1 226 ? -17.639 4.177 21.753 1.00 50.62 226 ILE A O 1
ATOM 1785 N N . LEU A 1 227 ? -17.842 2.064 22.469 1.00 47.66 227 LEU A N 1
ATOM 1786 C CA . LEU A 1 227 ? -18.658 2.357 23.663 1.00 47.66 227 LEU A CA 1
ATOM 1787 C C . LEU A 1 227 ? -18.069 1.872 25.001 1.00 47.66 227 LEU A C 1
ATOM 1789 O O . LEU A 1 227 ? -18.699 2.052 26.045 1.00 47.66 227 LEU A O 1
ATOM 1793 N N . VAL A 1 228 ? -16.894 1.240 25.013 1.00 40.56 228 VAL A N 1
ATOM 1794 C CA . VAL A 1 228 ? -16.249 0.851 26.274 1.00 40.56 228 VAL A CA 1
ATOM 1795 C C . VAL A 1 228 ? -15.579 2.078 26.896 1.00 40.56 228 VAL A C 1
ATOM 1797 O O . VAL A 1 228 ? -14.782 2.758 26.245 1.00 40.56 228 VAL A O 1
ATOM 1800 N N . HIS A 1 229 ? -16.008 2.327 28.136 1.00 46.28 229 HIS A N 1
ATOM 1801 C CA . HIS A 1 229 ? -15.758 3.469 29.016 1.00 46.28 229 HIS A CA 1
ATOM 1802 C C . HIS A 1 229 ? -14.298 3.935 29.074 1.00 46.28 229 HIS A C 1
ATOM 1804 O O . HIS A 1 229 ? -13.389 3.072 29.062 1.00 46.28 229 HIS A O 1
#

Secondary structure (DSSP, 8-state):
-HHHHHHSHHHHHHTTS-HHHHHHHTT--TTS-HHHHHHHHHHHHHHHHHHHHHHHHHHHHHHHIIIIIHHHTTHHHHHTTSSS-HHHHHHHHHHHHHHHHHHHHHHHHHHHHHHHHHHHTTTTTT-------HHHHHIIIIIHHHHHHHHHHHHHHHHHH-SSHHHHHHHHHTTHHHHHHHHHHHHH-GGGS-HHHHHHHHHHHHHHHHHHHHHHHHTS-HHHHTT--

Solvent-accessible surface area (backbone atoms only — not comparable to full-atom values): 12096 Å² total; per-residue (Å²): 102,67,68,45,10,66,76,42,16,66,61,49,40,53,74,71,44,59,65,70,60,51,34,62,74,66,74,47,71,82,88,54,54,58,47,46,50,24,45,50,51,46,48,50,37,51,54,61,47,45,55,50,46,52,20,41,56,45,19,28,52,45,34,9,40,68,52,10,32,30,52,64,68,55,48,48,65,62,60,69,70,47,101,63,57,66,65,59,54,52,51,50,53,51,47,69,31,49,53,58,18,52,54,49,38,53,51,54,47,54,50,50,52,50,53,50,38,67,71,42,29,85,71,45,83,75,51,80,79,76,85,74,49,70,42,51,54,45,40,62,74,43,31,32,54,40,51,31,51,37,43,34,56,53,21,53,59,46,10,50,78,32,84,35,30,70,56,14,32,58,62,37,50,57,68,49,52,67,48,50,51,52,38,56,50,21,71,73,32,67,69,64,72,28,58,67,50,43,51,52,51,30,51,53,45,43,50,50,40,52,51,51,50,52,45,30,61,73,76,47,40,62,68,44,52,75,66,66,129

InterPro domains:
  IPR032688 ABC-2 type transporter permease protein NosY-like [PF12679] (47-184)

Organism: NCBI:txid412755

Sequence (229 aa):
MVYSAIYDPNEFIASFGDKDELVSSLDIPRNYNSTLIAVVIAAKVFILPYFLFTPSLISVILSADSFAGEKERKTMESLALLPVSKKELVVGKVLSVFIPAILLSFIFFAILCVEINLLAFRYLDGNILIITDLTFVLAIFILTPVFTFFNILVTIIVSSRSKNFKNAQTVSGLLIMPVLIIIFTQIFNPTFLSPVTIIIFSLFLGGLCVIILEFGYRYLSIEKLILVH